Protein AF-0000000065947330 (afdb_homodimer)

Nearest PDB structures (foldseek):
  5ji3-assembly1_B  TM=9.836E-01  e=2.329E-28  Escherichia coli
  1ofi-assembly2_N  TM=9.814E-01  e=2.258E-27  Haemophilus influenzae Rd KW20
  1m4y-assembly1_A  TM=9.743E-01  e=2.189E-26  Thermotoga maritima
  6kr1-assembly2_G  TM=9.499E-01  e=8.886E-23  Staphylococcus aureus subsp. aureus Mu50
  4hnz-assembly1_B  TM=9.639E-01  e=1.233E-21  Trypanosoma brucei brucei TREU927

InterPro domains:
  IPR001353 Proteasome, subunit alpha/beta [PF00227] (2-168)
  IPR022281 ATP-dependent protease subunit HslV [MF_00248] (1-173)
  IPR022281 ATP-dependent protease subunit HslV [PIRSF039093] (1-174)
  IPR022281 ATP-dependent protease subunit HslV [TIGR03692] (2-173)
  IPR022281 ATP-dependent protease subunit HslV [cd01913] (2-173)
  IPR023333 Proteasome B-type subunit [PS51476] (1-173)
  IPR023333 Proteasome B-type subunit [PTHR32194] (2-172)
  IPR029055 Nucleophile aminohydrolases, N-terminal [G3DSA:3.60.20.10] (1-174)
  IPR029055 Nucleophile aminohydrolases, N-terminal [SSF56235] (1-173)

Structure (mmCIF, N/CA/C/O backbone):
data_AF-0000000065947330-model_v1
#
loop_
_entity.id
_entity.type
_entity.pdbx_description
1 polymer 'ATP-dependent protease subunit HslV'
#
loop_
_atom_site.group_PDB
_atom_site.id
_atom_site.type_symbol
_atom_site.label_atom_id
_atom_site.label_alt_id
_atom_site.label_comp_id
_atom_site.label_asym_id
_atom_site.label_entity_id
_atom_site.label_seq_id
_atom_site.pdbx_PDB_ins_code
_atom_site.Cartn_x
_atom_site.Cartn_y
_atom_site.Cartn_z
_atom_site.occupancy
_atom_site.B_iso_or_equiv
_atom_site.auth_seq_id
_atom_site.auth_comp_id
_atom_site.auth_asym_id
_atom_site.auth_atom_id
_atom_site.pdbx_PDB_model_num
ATOM 1 N N . MET A 1 1 ? -12.531 -8.891 -5.594 1 68.25 1 MET A N 1
ATOM 2 C CA . MET A 1 1 ? -11.289 -8.148 -5.434 1 68.25 1 MET A CA 1
ATOM 3 C C . MET A 1 1 ? -10.367 -8.828 -4.43 1 68.25 1 MET A C 1
ATOM 5 O O . MET A 1 1 ? -10.828 -9.352 -3.414 1 68.25 1 MET A O 1
ATOM 9 N N . THR A 1 2 ? -9.148 -9.234 -4.734 1 84.62 2 THR A N 1
ATOM 10 C CA . THR A 1 2 ? -8.203 -10.18 -4.145 1 84.62 2 THR A CA 1
ATOM 11 C C . THR A 1 2 ? -6.867 -9.5 -3.863 1 84.62 2 THR A C 1
ATOM 13 O O . THR A 1 2 ? -6.57 -8.445 -4.434 1 84.62 2 THR A O 1
ATOM 16 N N . THR A 1 3 ? -6.23 -10.094 -2.764 1 95.56 3 THR A N 1
ATOM 17 C CA . THR A 1 3 ? -4.828 -9.75 -2.551 1 95.56 3 THR A CA 1
ATOM 18 C C . THR A 1 3 ? -3.959 -11.008 -2.557 1 95.56 3 THR A C 1
ATOM 20 O O . THR A 1 3 ? -4.191 -11.93 -1.775 1 95.56 3 THR A O 1
ATOM 23 N N . ILE A 1 4 ? -2.984 -11.086 -3.461 1 98.31 4 ILE A N 1
ATOM 24 C CA . ILE A 1 4 ? -2.006 -12.164 -3.533 1 98.31 4 ILE A CA 1
ATOM 25 C C . ILE A 1 4 ? -0.594 -11.586 -3.463 1 98.31 4 ILE A C 1
ATOM 27 O O . ILE A 1 4 ? -0.296 -10.578 -4.105 1 98.31 4 ILE A O 1
ATOM 31 N N . VAL A 1 5 ? 0.281 -12.211 -2.693 1 98.75 5 VAL A N 1
ATOM 32 C CA . VAL A 1 5 ? 1.68 -11.805 -2.629 1 98.75 5 VAL A CA 1
ATOM 33 C C . VAL A 1 5 ? 2.58 -13.031 -2.617 1 98.75 5 VAL A C 1
ATOM 35 O O . VAL A 1 5 ? 2.236 -14.055 -2.02 1 98.75 5 VAL A O 1
ATOM 38 N N . SER A 1 6 ? 3.658 -12.945 -3.373 1 98.88 6 SER A N 1
ATOM 39 C CA . SER A 1 6 ? 4.688 -13.977 -3.439 1 98.88 6 SER A CA 1
ATOM 40 C C . SER A 1 6 ? 6.051 -13.43 -3.035 1 98.88 6 SER A C 1
ATOM 42 O O . SER A 1 6 ? 6.461 -12.367 -3.51 1 98.88 6 SER A O 1
ATOM 44 N N . VAL A 1 7 ? 6.746 -14.148 -2.139 1 98.75 7 VAL A N 1
ATOM 45 C CA . VAL A 1 7 ? 8.078 -13.75 -1.687 1 98.75 7 VAL A CA 1
ATOM 46 C C . VAL A 1 7 ? 9.039 -14.93 -1.808 1 98.75 7 VAL A C 1
ATOM 48 O O . VAL A 1 7 ? 8.727 -16.047 -1.379 1 98.75 7 VAL A O 1
ATOM 51 N N . ARG A 1 8 ? 10.109 -14.664 -2.469 1 97.81 8 ARG A N 1
ATOM 52 C CA . ARG A 1 8 ? 11.203 -15.625 -2.502 1 97.81 8 ARG A CA 1
ATOM 53 C C . ARG A 1 8 ? 12.391 -15.133 -1.68 1 97.81 8 ARG A C 1
ATOM 55 O O . ARG A 1 8 ? 12.852 -14.008 -1.861 1 97.81 8 ARG A O 1
ATOM 62 N N . ARG A 1 9 ? 12.844 -15.961 -0.764 1 96.5 9 ARG A N 1
ATOM 63 C CA . ARG A 1 9 ? 13.969 -15.617 0.098 1 96.5 9 ARG A CA 1
ATOM 64 C C . ARG A 1 9 ? 14.672 -16.875 0.612 1 96.5 9 ARG A C 1
ATOM 66 O O . ARG A 1 9 ? 14.023 -17.797 1.113 1 96.5 9 ARG A O 1
ATOM 73 N N . LYS A 1 10 ? 16.047 -16.844 0.479 1 94.88 10 LYS A N 1
ATOM 74 C CA . LYS A 1 10 ? 16.891 -17.891 1.049 1 94.88 10 LYS A CA 1
ATOM 75 C C . LYS A 1 10 ? 16.422 -19.281 0.615 1 94.88 10 LYS A C 1
ATOM 77 O O . LYS A 1 10 ? 16.234 -20.156 1.45 1 94.88 10 LYS A O 1
ATOM 82 N N . GLY A 1 11 ? 16.109 -19.422 -0.63 1 94.44 11 GLY A N 1
ATOM 83 C CA . GLY A 1 11 ? 15.797 -20.719 -1.225 1 94.44 11 GLY A CA 1
ATOM 84 C C . GLY A 1 11 ? 14.367 -21.156 -0.99 1 94.44 11 GLY A C 1
ATOM 85 O O . GLY A 1 11 ? 14.008 -22.312 -1.264 1 94.44 11 GLY A O 1
ATOM 86 N N . GLN A 1 12 ? 13.617 -20.219 -0.41 1 97.19 12 GLN A N 1
ATOM 87 C CA . GLN A 1 12 ? 12.203 -20.5 -0.184 1 97.19 12 GLN A CA 1
ATOM 88 C C . GLN A 1 12 ? 11.312 -19.578 -1.011 1 97.19 12 GLN A C 1
ATOM 90 O O . GLN A 1 12 ? 11.625 -18.406 -1.191 1 97.19 12 GLN A O 1
ATOM 95 N N . VAL A 1 13 ? 10.258 -20.156 -1.512 1 98.44 13 VAL A N 1
ATOM 96 C CA . VAL A 1 13 ? 9.234 -19.328 -2.15 1 98.44 13 VAL A CA 1
ATOM 97 C C . VAL A 1 13 ? 7.883 -19.578 -1.485 1 98.44 13 VAL A C 1
ATOM 99 O O . VAL A 1 13 ? 7.527 -20.719 -1.186 1 98.44 13 VAL A O 1
ATOM 102 N N . VAL A 1 14 ? 7.23 -18.453 -1.21 1 98.81 14 VAL A N 1
ATOM 103 C CA . VAL A 1 14 ? 5.941 -18.484 -0.532 1 98.81 14 VAL A CA 1
ATOM 104 C C . VAL A 1 14 ? 4.926 -17.641 -1.312 1 98.81 14 VAL A C 1
ATOM 106 O O . VAL A 1 14 ? 5.246 -16.547 -1.778 1 98.81 14 VAL A O 1
ATOM 109 N N . VAL A 1 15 ? 3.734 -18.203 -1.503 1 98.75 15 VAL A N 1
ATOM 110 C CA . VAL A 1 15 ? 2.607 -17.469 -2.078 1 98.75 15 VAL A CA 1
ATOM 111 C C . VAL A 1 15 ? 1.437 -17.484 -1.098 1 98.75 15 VAL A C 1
ATOM 113 O O . VAL A 1 15 ? 1.052 -18.531 -0.583 1 98.75 15 VAL A O 1
ATOM 116 N N . GLY A 1 16 ? 0.934 -16.297 -0.844 1 98.62 16 GLY A N 1
ATOM 117 C CA . GLY A 1 16 ? -0.221 -16.172 0.031 1 98.62 16 GLY A CA 1
ATOM 118 C C . GLY A 1 16 ? -1.301 -15.266 -0.535 1 98.62 16 GLY A C 1
ATOM 119 O O . GLY A 1 16 ? -1.021 -14.398 -1.368 1 98.62 16 GLY A O 1
ATOM 120 N N . GLY A 1 17 ? -2.512 -15.57 -0.067 1 97.69 17 GLY A N 1
ATOM 121 C CA . GLY A 1 17 ? -3.65 -14.766 -0.488 1 97.69 17 GLY A CA 1
ATOM 122 C C . GLY A 1 17 ? -4.73 -14.656 0.573 1 97.69 17 GLY A C 1
ATOM 123 O O . GLY A 1 17 ? -4.773 -15.461 1.506 1 97.69 17 GLY A O 1
ATOM 124 N N . ASP A 1 18 ? -5.504 -13.602 0.384 1 95.44 18 ASP A N 1
ATOM 125 C CA . ASP A 1 18 ? -6.66 -13.461 1.263 1 95.44 18 ASP A CA 1
ATOM 126 C C . ASP A 1 18 ? -7.809 -14.359 0.806 1 95.44 18 ASP A C 1
ATOM 128 O O . ASP A 1 18 ? -7.672 -15.102 -0.163 1 95.44 18 ASP A O 1
ATOM 132 N N . GLY A 1 19 ? -8.969 -14.281 1.573 1 92.19 19 GLY A N 1
ATOM 133 C CA . GLY A 1 19 ? -10.047 -15.203 1.252 1 92.19 19 GLY A CA 1
ATOM 134 C C . GLY A 1 19 ? -11.336 -14.508 0.864 1 92.19 19 GLY A C 1
ATOM 135 O O . GLY A 1 19 ? -12.383 -15.148 0.744 1 92.19 19 GLY A O 1
ATOM 136 N N . GLN A 1 20 ? -11.281 -13.242 0.644 1 89 20 GLN A N 1
ATOM 137 C CA . GLN A 1 20 ? -12.523 -12.5 0.453 1 89 20 GLN A CA 1
ATOM 138 C C . GLN A 1 20 ? -12.984 -12.562 -1.002 1 89 20 GLN A C 1
ATOM 140 O O . GLN A 1 20 ? -12.172 -12.43 -1.919 1 89 20 GLN A O 1
ATOM 145 N N . VAL A 1 21 ? -14.18 -12.82 -1.192 1 84.81 21 VAL A N 1
ATOM 146 C CA . VAL A 1 21 ? -14.883 -12.656 -2.459 1 84.81 21 VAL A CA 1
ATOM 147 C C . VAL A 1 21 ? -16 -11.625 -2.299 1 84.81 21 VAL A C 1
ATOM 149 O O . VAL A 1 21 ? -16.812 -11.711 -1.368 1 84.81 21 VAL A O 1
ATOM 152 N N . SER A 1 22 ? -15.961 -10.648 -3.16 1 79.94 22 SER A N 1
ATOM 153 C CA . SER A 1 22 ? -16.969 -9.602 -3.023 1 79.94 22 SER A CA 1
ATOM 154 C C . SER A 1 22 ? -17.781 -9.453 -4.301 1 79.94 22 SER A C 1
ATOM 156 O O . SER A 1 22 ? -17.312 -9.789 -5.391 1 79.94 22 SER A O 1
ATOM 158 N N . LEU A 1 23 ? -18.969 -9.234 -4.172 1 76.56 23 LEU A N 1
ATOM 159 C CA . LEU A 1 23 ? -19.875 -8.781 -5.234 1 76.56 23 LEU A CA 1
ATOM 160 C C . LEU A 1 23 ? -20.266 -7.32 -5.023 1 76.56 23 LEU A C 1
ATOM 162 O O . LEU A 1 23 ? -21.094 -7.012 -4.172 1 76.56 23 LEU A O 1
ATOM 166 N N . GLY A 1 24 ? -19.672 -6.531 -5.77 1 75.19 24 GLY A N 1
ATOM 167 C CA . GLY A 1 24 ? -19.828 -5.121 -5.465 1 75.19 24 GLY A CA 1
ATOM 168 C C . GLY A 1 24 ? -19.281 -4.734 -4.109 1 75.19 24 GLY A C 1
ATOM 169 O O . GLY A 1 24 ? -18.109 -4.996 -3.814 1 75.19 24 GLY A O 1
ATOM 170 N N . ASN A 1 25 ? -20.094 -4.141 -3.316 1 81.5 25 ASN A N 1
ATOM 171 C CA . ASN A 1 25 ? -19.672 -3.703 -1.991 1 81.5 25 ASN A CA 1
ATOM 172 C C . ASN A 1 25 ? -20.094 -4.691 -0.909 1 81.5 25 ASN A C 1
ATOM 174 O O . ASN A 1 25 ? -20.141 -4.34 0.272 1 81.5 25 ASN A O 1
ATOM 178 N N . THR A 1 26 ? -20.453 -5.914 -1.423 1 83 26 THR A N 1
ATOM 179 C CA . THR A 1 26 ? -20.891 -6.93 -0.478 1 83 26 THR A CA 1
ATOM 180 C C . THR A 1 26 ? -19.938 -8.117 -0.466 1 83 26 THR A C 1
ATOM 182 O O . THR A 1 26 ? -19.562 -8.641 -1.522 1 83 26 THR A O 1
ATOM 185 N N . VAL A 1 27 ? -19.594 -8.453 0.739 1 82.19 27 VAL A N 1
ATOM 186 C CA . VAL A 1 27 ? -18.766 -9.648 0.884 1 82.19 27 VAL A CA 1
ATOM 187 C C . VAL A 1 27 ? -19.625 -10.898 0.724 1 82.19 27 VAL A C 1
ATOM 189 O O . VAL A 1 27 ? -20.562 -11.117 1.493 1 82.19 27 VAL A O 1
ATOM 192 N N . MET A 1 28 ? -19.281 -11.734 -0.248 1 81.31 28 MET A N 1
ATOM 193 C CA . MET A 1 28 ? -20.031 -12.961 -0.514 1 81.31 28 MET A CA 1
ATOM 194 C C . MET A 1 28 ? -19.438 -14.141 0.238 1 81.31 28 MET A C 1
ATOM 196 O O . MET A 1 28 ? -20.156 -15.016 0.722 1 81.31 28 MET A O 1
ATOM 200 N N . LYS A 1 29 ? -18.125 -14.156 0.251 1 84.06 29 LYS A N 1
ATOM 201 C CA . LYS A 1 29 ? -17.406 -15.234 0.924 1 84.06 29 LYS A CA 1
ATOM 202 C C . LYS A 1 29 ? -16.141 -14.711 1.594 1 84.06 29 LYS A C 1
ATOM 204 O O . LYS A 1 29 ? -15.461 -13.828 1.058 1 84.06 29 LYS A O 1
ATOM 209 N N . GLY A 1 30 ? -15.789 -15.336 2.76 1 86.19 30 GLY A N 1
ATOM 210 C CA . GLY A 1 30 ? -14.641 -14.836 3.504 1 86.19 30 GLY A CA 1
ATOM 211 C C . GLY A 1 30 ? -13.508 -15.828 3.598 1 86.19 30 GLY A C 1
ATOM 212 O O . GLY A 1 30 ? -12.453 -15.531 4.164 1 86.19 30 GLY A O 1
ATOM 213 N N . ASN A 1 31 ? -13.703 -17.016 2.959 1 88.62 31 ASN A N 1
ATOM 214 C CA . ASN A 1 31 ? -12.688 -18.047 3.123 1 88.62 31 ASN A CA 1
ATOM 215 C C . ASN A 1 31 ? -12.352 -18.719 1.796 1 88.62 31 ASN A C 1
ATOM 217 O O . ASN A 1 31 ? -12.07 -19.922 1.758 1 88.62 31 ASN A O 1
ATOM 221 N N . ALA A 1 32 ? -12.453 -17.984 0.762 1 88.25 32 ALA A N 1
ATOM 222 C CA . ALA A 1 32 ? -12.102 -18.531 -0.545 1 88.25 32 ALA A CA 1
ATOM 223 C C . ALA A 1 32 ? -10.609 -18.844 -0.622 1 88.25 32 ALA A C 1
ATOM 225 O O . ALA A 1 32 ? -9.781 -18.109 -0.086 1 88.25 32 ALA A O 1
ATOM 226 N N . ARG A 1 33 ? -10.375 -19.938 -1.247 1 92.31 33 ARG A N 1
ATOM 227 C CA . ARG A 1 33 ? -8.977 -20.297 -1.481 1 92.31 33 ARG A CA 1
ATOM 228 C C . ARG A 1 33 ? -8.5 -19.797 -2.838 1 92.31 33 ARG A C 1
ATOM 230 O O . ARG A 1 33 ? -8.898 -20.312 -3.879 1 92.31 33 ARG A O 1
ATOM 237 N N . LYS A 1 34 ? -7.641 -18.859 -2.736 1 93.62 34 LYS A N 1
ATOM 238 C CA . LYS A 1 34 ? -7.191 -18.203 -3.959 1 93.62 34 LYS A CA 1
ATOM 239 C C . LYS A 1 34 ? -5.766 -18.609 -4.312 1 93.62 34 LYS A C 1
ATOM 241 O O . LYS A 1 34 ? -5.168 -18.047 -5.238 1 93.62 34 LYS A O 1
ATOM 246 N N . VAL A 1 35 ? -5.242 -19.438 -3.537 1 97.44 35 VAL A N 1
ATOM 247 C CA . VAL A 1 35 ? -3.906 -20 -3.725 1 97.44 35 VAL A CA 1
ATOM 248 C C . VAL A 1 35 ? -3.986 -21.516 -3.799 1 97.44 35 VAL A C 1
ATOM 250 O O . VAL A 1 35 ? -4.719 -22.141 -3.029 1 97.44 35 VAL A O 1
ATOM 253 N N . ARG A 1 36 ? -3.26 -22.078 -4.742 1 96.44 36 ARG A N 1
ATOM 254 C CA . ARG A 1 36 ? -3.252 -23.531 -4.828 1 96.44 36 ARG A CA 1
ATOM 255 C C . ARG A 1 36 ? -1.961 -24.047 -5.461 1 96.44 36 ARG A C 1
ATOM 257 O O . ARG A 1 36 ? -1.164 -23.25 -5.977 1 96.44 36 ARG A O 1
ATOM 264 N N . ARG A 1 37 ? -1.856 -25.344 -5.426 1 97.81 37 ARG A N 1
ATOM 265 C CA . ARG A 1 37 ? -0.72 -26.016 -6.051 1 97.81 37 ARG A CA 1
ATOM 266 C C . ARG A 1 37 ? -1.126 -26.672 -7.363 1 97.81 37 ARG A C 1
ATOM 268 O O . ARG A 1 37 ? -2.244 -27.188 -7.492 1 97.81 37 ARG A O 1
ATOM 275 N N . LEU A 1 38 ? -0.209 -26.641 -8.266 1 98 38 LEU A N 1
ATOM 276 C CA . LEU A 1 38 ? -0.377 -27.312 -9.547 1 98 38 LEU A CA 1
ATOM 277 C C . LEU A 1 38 ? 0.802 -28.234 -9.836 1 98 38 LEU A C 1
ATOM 279 O O . LEU A 1 38 ? 1.812 -28.203 -9.125 1 98 38 LEU A O 1
ATOM 283 N N . TYR A 1 39 ? 0.651 -29.031 -10.867 1 97.94 39 TYR A N 1
ATOM 284 C CA . TYR A 1 39 ? 1.707 -29.891 -11.406 1 97.94 39 TYR A CA 1
ATOM 285 C C . TYR A 1 39 ? 2.328 -30.734 -10.305 1 97.94 39 TYR A C 1
ATOM 287 O O . TYR A 1 39 ? 3.541 -30.688 -10.086 1 97.94 39 TYR A O 1
ATOM 295 N N . ASN A 1 40 ? 1.528 -31.5 -9.648 1 97 40 ASN A N 1
ATOM 296 C CA . ASN A 1 40 ? 1.925 -32.438 -8.602 1 97 40 ASN A CA 1
ATOM 297 C C . ASN A 1 40 ? 2.568 -31.719 -7.418 1 97 40 ASN A C 1
ATOM 299 O O . ASN A 1 40 ? 3.539 -32.219 -6.844 1 97 40 ASN A O 1
ATOM 303 N N . GLY A 1 41 ? 2.146 -30.484 -7.207 1 97.25 41 GLY A N 1
ATOM 304 C CA . GLY A 1 41 ? 2.545 -29.75 -6.023 1 97.25 41 GLY A CA 1
ATOM 305 C C . GLY A 1 41 ? 3.834 -28.969 -6.215 1 97.25 41 GLY A C 1
ATOM 306 O O . GLY A 1 41 ? 4.344 -28.359 -5.27 1 97.25 41 GLY A O 1
ATOM 307 N N . LYS A 1 42 ? 4.289 -28.891 -7.406 1 97.88 42 LYS A N 1
ATOM 308 C CA . LYS A 1 42 ? 5.605 -28.297 -7.629 1 97.88 42 LYS A CA 1
ATOM 309 C C . LYS A 1 42 ? 5.492 -26.844 -8.047 1 97.88 42 LYS A C 1
ATOM 311 O O . LYS A 1 42 ? 6.492 -26.125 -8.102 1 97.88 42 LYS A O 1
ATOM 316 N N . VAL A 1 43 ? 4.293 -26.406 -8.32 1 98.56 43 VAL A N 1
ATOM 317 C CA . VAL A 1 43 ? 4.062 -25.031 -8.742 1 98.56 43 VAL A CA 1
ATOM 318 C C . VAL A 1 43 ? 3 -24.391 -7.852 1 98.56 43 VAL A C 1
ATOM 320 O O . VAL A 1 43 ? 1.91 -24.938 -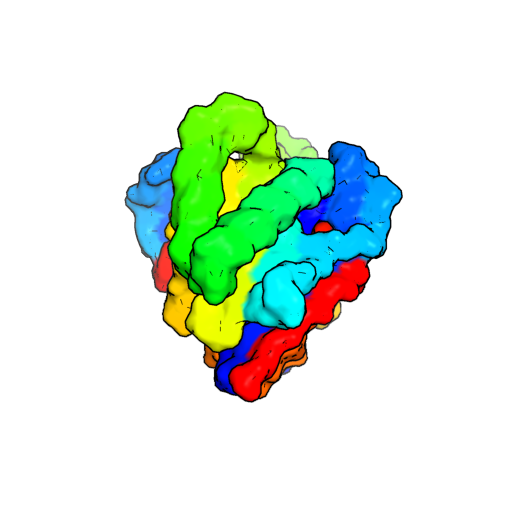7.68 1 98.56 43 VAL A O 1
ATOM 323 N N . LEU A 1 44 ? 3.4 -23.25 -7.227 1 98.75 44 LEU A N 1
ATOM 324 C CA . LEU A 1 44 ? 2.441 -22.453 -6.473 1 98.75 44 LEU A CA 1
ATOM 325 C C . LEU A 1 44 ? 1.75 -21.438 -7.375 1 98.75 44 LEU A C 1
ATOM 327 O O . LEU A 1 44 ? 2.395 -20.812 -8.227 1 98.75 44 LEU A O 1
ATOM 331 N N . THR A 1 45 ? 0.438 -21.281 -7.125 1 98.5 45 THR A N 1
ATOM 332 C CA . THR A 1 45 ? -0.295 -20.297 -7.93 1 98.5 45 THR A CA 1
ATOM 333 C C . THR A 1 45 ? -1.28 -19.516 -7.066 1 98.5 45 THR A C 1
ATOM 335 O O . THR A 1 45 ? -1.819 -20.047 -6.094 1 98.5 45 THR A O 1
ATOM 338 N N . GLY A 1 46 ? -1.435 -18.25 -7.414 1 97.75 46 GLY A N 1
ATOM 339 C CA . GLY A 1 46 ? -2.484 -17.391 -6.902 1 97.75 46 GLY A CA 1
ATOM 340 C C . GLY A 1 46 ? -3.125 -16.531 -7.98 1 97.75 46 GLY A C 1
ATOM 341 O O . GLY A 1 46 ? -2.5 -16.234 -9 1 97.75 46 GLY A O 1
ATOM 342 N N . PHE A 1 47 ? -4.414 -16.219 -7.723 1 96.19 47 PHE A N 1
ATOM 343 C CA . PHE A 1 47 ? -5.078 -15.438 -8.758 1 96.19 47 PHE A CA 1
ATOM 344 C C . PHE A 1 47 ? -5.727 -14.195 -8.164 1 96.19 47 PHE A C 1
ATOM 346 O O . PHE A 1 47 ? -5.992 -14.141 -6.965 1 96.19 47 PHE A O 1
ATOM 353 N N . ALA A 1 48 ? -5.879 -13.195 -8.938 1 94.12 48 ALA A N 1
ATOM 354 C CA . ALA A 1 48 ? -6.703 -12.016 -8.688 1 94.12 48 ALA A CA 1
ATOM 355 C C . ALA A 1 48 ? -7.688 -11.781 -9.828 1 94.12 48 ALA A C 1
ATOM 357 O O . ALA A 1 48 ? -7.305 -11.789 -11 1 94.12 48 ALA A O 1
ATOM 358 N N . GLY A 1 49 ? -8.961 -11.555 -9.469 1 90.69 49 GLY A N 1
ATOM 359 C CA . GLY A 1 49 ? -10.016 -11.406 -10.461 1 90.69 49 GLY A CA 1
ATOM 360 C C . GLY A 1 49 ? -11.172 -12.367 -10.25 1 90.69 49 GLY A C 1
ATOM 361 O O . GLY A 1 49 ? -11.469 -12.75 -9.109 1 90.69 49 GLY A O 1
ATOM 362 N N . GLY A 1 50 ? -11.93 -12.633 -11.312 1 88.12 50 GLY A N 1
ATOM 363 C CA . GLY A 1 50 ? -13.078 -13.516 -11.219 1 88.12 50 GLY A CA 1
ATOM 364 C C . GLY A 1 50 ? -12.711 -14.945 -10.883 1 88.12 50 GLY A C 1
ATOM 365 O O . GLY A 1 50 ? -11.828 -15.531 -11.516 1 88.12 50 GLY A O 1
ATOM 366 N N . THR A 1 51 ? -13.438 -15.516 -9.953 1 88.12 51 THR A N 1
ATOM 367 C CA . THR A 1 51 ? -13.133 -16.859 -9.484 1 88.12 51 THR A CA 1
ATOM 368 C C . THR A 1 51 ? -13.312 -17.891 -10.609 1 88.12 51 THR A C 1
ATOM 370 O O . THR A 1 51 ? -12.445 -18.734 -10.828 1 88.12 51 THR A O 1
ATOM 373 N N . ALA A 1 52 ? -14.422 -17.734 -11.266 1 88.06 52 ALA A N 1
ATOM 374 C CA . ALA A 1 52 ? -14.695 -18.672 -12.344 1 88.06 52 ALA A CA 1
ATOM 375 C C . ALA A 1 52 ? -13.641 -18.562 -13.438 1 88.06 52 ALA A C 1
ATOM 377 O O . ALA A 1 52 ? -13.188 -19.578 -13.977 1 88.06 52 ALA A O 1
ATOM 378 N N . ASP A 1 53 ? -13.305 -17.406 -13.742 1 92.62 53 ASP A N 1
ATOM 379 C CA . ASP A 1 53 ? -12.266 -17.172 -14.742 1 92.62 53 ASP A CA 1
ATOM 380 C C . ASP A 1 53 ? -10.93 -17.75 -14.289 1 92.62 53 ASP A C 1
ATOM 382 O O . ASP A 1 53 ? -10.188 -18.312 -15.094 1 92.62 53 ASP A O 1
ATOM 386 N N . ALA A 1 54 ? -10.648 -17.578 -13.055 1 92.88 54 ALA A N 1
ATOM 387 C CA . ALA A 1 54 ? -9.398 -18.078 -12.484 1 92.88 54 ALA A CA 1
ATOM 388 C C . ALA A 1 54 ? -9.297 -19.594 -12.609 1 92.88 54 ALA A C 1
ATOM 390 O O . ALA A 1 54 ? -8.242 -20.125 -12.945 1 92.88 54 ALA A O 1
ATOM 391 N N . PHE A 1 55 ? -10.391 -20.312 -12.398 1 93.25 55 PHE A N 1
ATOM 392 C CA . PHE A 1 55 ? -10.359 -21.766 -12.469 1 93.25 55 PHE A CA 1
ATOM 393 C C . PHE A 1 55 ? -10.102 -22.25 -13.891 1 93.25 55 PHE A C 1
ATOM 395 O O . PHE A 1 55 ? -9.406 -23.234 -14.109 1 93.25 55 PHE A O 1
ATOM 402 N N . THR A 1 56 ? -10.68 -21.484 -14.766 1 95 56 THR A N 1
ATOM 403 C CA . THR A 1 56 ? -10.406 -21.797 -16.172 1 95 56 THR A CA 1
ATOM 404 C C . THR A 1 56 ? -8.93 -21.609 -16.484 1 95 56 THR A C 1
ATOM 406 O O . THR A 1 56 ? -8.32 -22.469 -17.141 1 95 56 THR A O 1
ATOM 409 N N . LEU A 1 57 ? -8.391 -20.562 -16.016 1 95.69 57 LEU A N 1
ATOM 410 C CA . LEU A 1 57 ? -6.988 -20.266 -16.281 1 95.69 57 LEU A CA 1
ATOM 411 C C . LEU A 1 57 ? -6.082 -21.281 -15.602 1 95.69 57 LEU A C 1
ATOM 413 O O . LEU A 1 57 ? -5.043 -21.656 -16.141 1 95.69 57 LEU A O 1
ATOM 417 N N . PHE A 1 58 ? -6.469 -21.703 -14.422 1 96.62 58 PHE A N 1
ATOM 418 C CA . PHE A 1 58 ? -5.703 -22.734 -13.734 1 96.62 58 PHE A CA 1
ATOM 419 C C . PHE A 1 58 ? -5.652 -24.016 -14.562 1 96.62 58 PHE A C 1
ATOM 421 O O . PHE A 1 58 ? -4.598 -24.656 -14.68 1 96.62 58 PHE A O 1
ATOM 428 N N . GLU A 1 59 ? -6.75 -24.328 -15.086 1 97.12 59 GLU A N 1
ATOM 429 C CA . GLU A 1 59 ? -6.824 -25.547 -15.883 1 97.12 59 GLU A CA 1
ATOM 430 C C . GLU A 1 59 ? -5.965 -25.438 -17.141 1 97.12 59 GLU A C 1
ATOM 432 O O . GLU A 1 59 ? -5.238 -26.375 -17.484 1 97.12 59 GLU A O 1
ATOM 437 N N . LEU A 1 60 ? -6.102 -24.344 -17.766 1 96.88 60 LEU A N 1
ATOM 438 C CA . LEU A 1 60 ? -5.312 -24.125 -18.984 1 96.88 60 LEU A CA 1
ATOM 439 C C . LEU A 1 60 ? -3.822 -24.141 -18.672 1 96.88 60 LEU A C 1
ATOM 441 O O . LEU A 1 60 ? -3.029 -24.719 -19.406 1 96.88 60 LEU A O 1
ATOM 445 N N . PHE A 1 61 ? -3.457 -23.531 -17.578 1 98.25 61 PHE A N 1
ATOM 446 C CA . PHE A 1 61 ? -2.047 -23.469 -17.219 1 98.25 61 PHE A CA 1
ATOM 447 C C . PHE A 1 61 ? -1.51 -24.844 -16.859 1 98.25 61 PHE A C 1
ATOM 449 O O . PHE A 1 61 ? -0.372 -25.188 -17.188 1 98.25 61 PHE A O 1
ATOM 456 N N . GLU A 1 62 ? -2.273 -25.547 -16.156 1 98.12 62 GLU A N 1
ATOM 457 C CA . GLU A 1 62 ? -1.877 -26.906 -15.82 1 98.12 62 GLU A CA 1
ATOM 458 C C . GLU A 1 62 ? -1.584 -27.719 -17.078 1 98.12 62 GLU A C 1
ATOM 460 O O . GLU A 1 62 ? -0.608 -28.484 -17.125 1 98.12 62 GLU A O 1
ATOM 465 N N . ARG A 1 63 ? -2.408 -27.562 -18.062 1 98.19 63 ARG A N 1
ATOM 466 C CA . ARG A 1 63 ? -2.189 -28.25 -19.328 1 98.19 63 ARG A CA 1
ATOM 467 C C . ARG A 1 63 ? -0.874 -27.812 -19.969 1 98.19 63 ARG A C 1
ATOM 469 O O . ARG A 1 63 ? -0.131 -28.641 -20.484 1 98.19 63 ARG A O 1
ATOM 476 N N . LYS A 1 64 ? -0.645 -26.516 -19.906 1 98.31 64 LYS A N 1
ATOM 477 C CA . LYS A 1 64 ? 0.619 -26.016 -20.453 1 98.31 64 LYS A CA 1
ATOM 478 C C . LYS A 1 64 ? 1.808 -26.609 -19.703 1 98.31 64 LYS A C 1
ATOM 480 O O . LYS A 1 64 ? 2.816 -26.969 -20.297 1 98.31 64 LYS A O 1
ATOM 485 N N . LEU A 1 65 ? 1.706 -26.688 -18.422 1 98.56 65 LEU A N 1
ATOM 486 C CA . LEU A 1 65 ? 2.766 -27.266 -17.609 1 98.56 65 LEU A CA 1
ATOM 487 C C . LEU A 1 65 ? 3.018 -28.719 -18 1 98.56 65 LEU A C 1
ATOM 489 O O . LEU A 1 65 ? 4.172 -29.141 -18.125 1 98.56 65 LEU A O 1
ATOM 493 N N . GLU A 1 66 ? 1.959 -29.453 -18.203 1 98.31 66 GLU A N 1
ATOM 494 C CA . GLU A 1 66 ? 2.09 -30.859 -18.594 1 98.31 66 GLU A CA 1
ATOM 495 C C . GLU A 1 66 ? 2.742 -30.984 -19.953 1 98.31 66 GLU A C 1
ATOM 497 O O . GLU A 1 66 ? 3.633 -31.828 -20.141 1 98.31 66 GLU A O 1
ATOM 502 N N . MET A 1 67 ? 2.359 -30.25 -20.844 1 97.94 67 MET A N 1
ATOM 503 C CA . MET A 1 67 ? 2.875 -30.281 -22.203 1 97.94 67 MET A CA 1
ATOM 504 C C . MET A 1 67 ? 4.363 -29.953 -22.234 1 97.94 67 MET A C 1
ATOM 506 O O . MET A 1 67 ? 5.102 -30.484 -23.078 1 97.94 67 MET A O 1
ATOM 510 N N . HIS A 1 68 ? 4.734 -29.109 -21.312 1 98.12 68 HIS A N 1
ATOM 511 C CA . HIS A 1 68 ? 6.117 -28.641 -21.328 1 98.12 68 HIS A CA 1
ATOM 512 C C . HIS A 1 68 ? 6.898 -29.188 -20.141 1 98.12 68 HIS A C 1
ATOM 514 O O . HIS A 1 68 ? 7.836 -28.547 -19.656 1 98.12 68 HIS A O 1
ATOM 520 N N . GLN A 1 69 ? 6.484 -30.297 -19.625 1 97.38 69 GLN A N 1
ATOM 521 C CA . GLN A 1 69 ? 7.156 -31.062 -18.594 1 97.38 69 GLN A CA 1
ATOM 522 C C . GLN A 1 69 ? 7.496 -30.203 -17.375 1 97.38 69 GLN A C 1
ATOM 524 O O . GLN A 1 69 ? 8.617 -30.25 -16.875 1 97.38 69 GLN A O 1
ATOM 529 N N . GLY A 1 70 ? 6.707 -29.234 -17.078 1 97.38 70 GLY A N 1
ATOM 530 C CA . GLY A 1 70 ? 6.82 -28.469 -15.852 1 97.38 70 GLY A CA 1
ATOM 531 C C . GLY A 1 70 ? 7.66 -27.219 -16 1 97.38 70 GLY A C 1
ATOM 532 O O . GLY A 1 70 ? 7.887 -26.5 -15.031 1 97.38 70 GLY A O 1
ATOM 533 N N . HIS A 1 71 ? 8.195 -26.969 -17.172 1 97.81 71 HIS A N 1
ATOM 534 C CA . HIS A 1 71 ? 8.961 -25.75 -17.391 1 97.81 71 HIS A CA 1
ATOM 535 C C . HIS A 1 71 ? 8.078 -24.516 -17.219 1 97.81 71 HIS A C 1
ATOM 537 O O . HIS A 1 71 ? 7.266 -24.203 -18.078 1 97.81 71 HIS A O 1
ATOM 543 N N . LEU A 1 72 ? 8.336 -23.781 -16.203 1 98.44 72 LEU A N 1
ATOM 544 C CA . LEU A 1 72 ? 7.414 -22.75 -15.766 1 98.44 72 LEU A CA 1
ATOM 545 C C . LEU A 1 72 ? 7.352 -21.609 -16.781 1 98.44 72 LEU A C 1
ATOM 547 O O . LEU A 1 72 ? 6.266 -21.234 -17.219 1 98.44 72 LEU A O 1
ATOM 551 N N . LEU A 1 73 ? 8.492 -21.047 -17.109 1 98.06 73 LEU A N 1
ATOM 552 C CA . LEU A 1 73 ? 8.539 -19.891 -18 1 98.06 73 LEU A CA 1
ATOM 553 C C . LEU A 1 73 ? 7.91 -20.219 -19.359 1 98.06 73 LEU A C 1
ATOM 555 O O . LEU A 1 73 ? 7.105 -19.438 -19.875 1 98.06 73 LEU A O 1
ATOM 559 N N . LYS A 1 74 ? 8.227 -21.297 -19.891 1 98 74 LYS A N 1
ATOM 560 C CA . LYS A 1 74 ? 7.676 -21.703 -21.188 1 98 74 LYS A CA 1
ATOM 561 C C . LYS A 1 74 ? 6.16 -21.859 -21.109 1 98 74 LYS A C 1
ATOM 563 O O . LYS A 1 74 ? 5.438 -21.422 -22 1 98 74 LYS A O 1
ATOM 568 N N . SER A 1 75 ? 5.746 -22.516 -20.078 1 98.38 75 SER A N 1
ATOM 569 C CA . SER A 1 75 ? 4.312 -22.734 -19.891 1 98.38 75 SER A CA 1
ATOM 570 C C . SER A 1 75 ? 3.578 -21.406 -19.75 1 98.38 75 SER A C 1
ATOM 572 O O . SER A 1 75 ? 2.5 -21.219 -20.312 1 98.38 75 SER A O 1
ATOM 574 N N . ALA A 1 76 ? 4.18 -20.484 -19.031 1 98.31 76 ALA A N 1
ATOM 575 C CA . ALA A 1 76 ? 3.578 -19.172 -18.828 1 98.31 76 ALA A CA 1
ATOM 576 C C . ALA A 1 76 ? 3.492 -18.391 -20.141 1 98.31 76 ALA A C 1
ATOM 578 O O . ALA A 1 76 ? 2.463 -17.781 -20.453 1 98.31 76 ALA A O 1
ATOM 579 N N . VAL A 1 77 ? 4.508 -18.438 -20.906 1 97.69 77 VAL A N 1
ATOM 580 C CA . VAL A 1 77 ? 4.566 -17.703 -22.172 1 97.69 77 VAL A CA 1
ATOM 581 C C . VAL A 1 77 ? 3.537 -18.281 -23.141 1 97.69 77 VAL A C 1
ATOM 583 O O . VAL A 1 77 ? 2.863 -17.531 -23.844 1 97.69 77 VAL A O 1
ATOM 586 N N . GLU A 1 78 ? 3.375 -19.547 -23.172 1 97.56 78 GLU A N 1
ATOM 587 C CA . GLU A 1 78 ? 2.42 -20.203 -24.062 1 97.56 78 GLU A CA 1
ATOM 588 C C . GLU A 1 78 ? 0.984 -19.859 -23.688 1 97.56 78 GLU A C 1
ATOM 590 O O . GLU A 1 78 ? 0.136 -19.641 -24.547 1 97.56 78 GLU A O 1
ATOM 595 N N . LEU A 1 79 ? 0.763 -19.922 -22.406 1 97.25 79 LEU A N 1
ATOM 596 C CA . LEU A 1 79 ? -0.569 -19.516 -21.969 1 97.25 79 LEU A CA 1
ATOM 597 C C . LEU A 1 79 ? -0.842 -18.062 -22.344 1 97.25 79 LEU A C 1
ATOM 599 O O . LEU A 1 79 ? -1.929 -17.734 -22.828 1 97.25 79 LEU A O 1
ATOM 603 N N . ALA A 1 80 ? 0.103 -17.234 -22.094 1 96.56 80 ALA A N 1
ATOM 604 C CA . ALA A 1 80 ? -0.049 -15.812 -22.406 1 96.56 80 ALA A CA 1
ATOM 605 C C . ALA A 1 80 ? -0.331 -15.617 -23.891 1 96.56 80 ALA A C 1
ATOM 607 O O . ALA A 1 80 ? -1.159 -14.781 -24.266 1 96.56 80 ALA A O 1
ATOM 608 N N . LYS A 1 81 ? 0.346 -16.281 -24.672 1 95.12 81 LYS A N 1
ATOM 609 C CA . LYS A 1 81 ? 0.137 -16.234 -26.109 1 95.12 81 LYS A CA 1
ATOM 610 C C . LYS A 1 81 ? -1.285 -16.656 -26.484 1 95.12 81 LYS A C 1
ATOM 612 O O . LYS A 1 81 ? -1.946 -15.984 -27.281 1 95.12 81 LYS A O 1
ATOM 617 N N . GLU A 1 82 ? -1.697 -17.703 -25.953 1 95.19 82 GLU A N 1
ATOM 618 C CA . GLU A 1 82 ? -3.055 -18.172 -26.203 1 95.19 82 GLU A CA 1
ATOM 619 C C . GLU A 1 82 ? -4.09 -17.172 -25.703 1 95.19 82 GLU A C 1
ATOM 621 O O . GLU A 1 82 ? -5.121 -16.953 -26.344 1 95.19 82 GLU A O 1
ATOM 626 N N . TRP A 1 83 ? -3.777 -16.562 -24.547 1 93.38 83 TRP A N 1
ATOM 627 C CA . TRP A 1 83 ? -4.656 -15.578 -23.938 1 93.38 83 TRP A CA 1
ATOM 628 C C . TRP A 1 83 ? -4.883 -14.398 -24.875 1 93.38 83 TRP A C 1
ATOM 630 O O . TRP A 1 83 ? -6.004 -13.891 -24.984 1 93.38 83 TRP A O 1
ATOM 640 N N . ARG A 1 84 ? -3.924 -14.078 -25.625 1 91.56 84 ARG A N 1
ATOM 641 C CA . ARG A 1 84 ? -3.963 -12.906 -26.484 1 91.56 84 ARG A CA 1
ATOM 642 C C . ARG A 1 84 ? -4.645 -13.227 -27.812 1 91.56 84 ARG A C 1
ATOM 644 O O . ARG A 1 84 ? -5.207 -12.344 -28.469 1 91.56 84 ARG A O 1
ATOM 651 N N . THR A 1 85 ? -4.621 -14.406 -28.188 1 91.62 85 THR A N 1
ATOM 652 C CA . THR A 1 85 ? -5.027 -14.742 -29.547 1 91.62 85 THR A CA 1
ATOM 653 C C . THR A 1 85 ? -6.426 -15.359 -29.547 1 91.62 85 THR A C 1
ATOM 655 O O . THR A 1 85 ? -7.125 -15.305 -30.562 1 91.62 85 THR A O 1
ATOM 658 N N . ASP A 1 86 ? -6.805 -15.914 -28.453 1 93.06 86 ASP A N 1
ATOM 659 C CA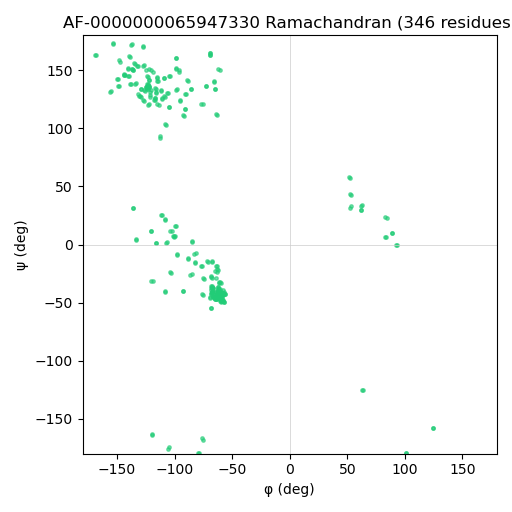 . ASP A 1 86 ? -8.102 -16.578 -28.375 1 93.06 86 ASP A CA 1
ATOM 660 C C . ASP A 1 86 ? -9.188 -15.617 -27.906 1 93.06 86 ASP A C 1
ATOM 662 O O . ASP A 1 86 ? -9.086 -15.023 -26.828 1 93.06 86 ASP A O 1
ATOM 666 N N . ARG A 1 87 ? -10.305 -15.547 -28.609 1 91.56 87 ARG A N 1
ATOM 667 C CA . ARG A 1 87 ? -11.367 -14.578 -28.375 1 91.56 87 ARG A CA 1
ATOM 668 C C . ARG A 1 87 ? -12.055 -14.836 -27.047 1 91.56 87 ARG A C 1
ATOM 670 O O . ARG A 1 87 ? -12.398 -13.891 -26.328 1 91.56 87 ARG A O 1
ATOM 677 N N . ALA A 1 88 ? -12.266 -16.062 -26.766 1 91.44 88 ALA A N 1
ATOM 678 C CA . ALA A 1 88 ? -12.953 -16.422 -25.531 1 91.44 88 ALA A CA 1
ATOM 679 C C . ALA A 1 88 ? -12.086 -16.109 -24.312 1 91.44 88 ALA A C 1
ATOM 681 O O . ALA A 1 88 ? -12.578 -15.617 -23.297 1 91.44 88 ALA A O 1
ATOM 682 N N . LEU A 1 89 ? -10.82 -16.328 -24.453 1 92.06 89 LEU A N 1
ATOM 683 C CA . LEU A 1 89 ? -9.914 -16.109 -23.344 1 92.06 89 LEU A CA 1
ATOM 684 C C . LEU A 1 89 ? -9.68 -14.625 -23.094 1 92.06 89 LEU A C 1
ATOM 686 O O . LEU A 1 89 ? -9.445 -14.203 -21.969 1 92.06 89 LEU A O 1
ATOM 690 N N . ARG A 1 90 ? -9.766 -13.828 -24.125 1 91.38 90 ARG A N 1
ATOM 691 C CA . ARG A 1 90 ? -9.555 -12.391 -24 1 91.38 90 ARG A CA 1
ATOM 692 C C . ARG A 1 90 ? -10.609 -11.758 -23.094 1 91.38 90 ARG A C 1
ATOM 694 O O . ARG A 1 90 ? -10.398 -10.664 -22.562 1 91.38 90 ARG A O 1
ATOM 701 N N . ARG A 1 91 ? -11.641 -12.5 -22.938 1 92.81 91 ARG A N 1
ATOM 702 C CA . ARG A 1 91 ? -12.758 -11.961 -22.172 1 92.81 91 ARG A CA 1
ATOM 703 C C . ARG A 1 91 ? -12.586 -12.266 -20.688 1 92.81 91 ARG A C 1
ATOM 705 O O . ARG A 1 91 ? -13.281 -11.688 -19.844 1 92.81 91 ARG A O 1
ATOM 712 N N . LEU A 1 92 ? -11.672 -13.125 -20.422 1 91.06 92 LEU A N 1
ATOM 713 C CA . LEU A 1 92 ? -11.461 -13.492 -19.031 1 91.06 92 LEU A CA 1
ATOM 714 C C . LEU A 1 92 ? -10.781 -12.367 -18.25 1 91.06 92 LEU A C 1
ATOM 716 O O . LEU A 1 92 ? -9.883 -11.703 -18.781 1 91.06 92 LEU A O 1
ATOM 720 N N . GLU A 1 93 ? -11.266 -12.125 -17.078 1 91.5 93 GLU A N 1
ATOM 721 C CA . GLU A 1 93 ? -10.727 -11.07 -16.219 1 91.5 93 GLU A CA 1
ATOM 722 C C . GLU A 1 93 ? -10.047 -11.664 -14.984 1 91.5 93 GLU A C 1
ATOM 724 O O . GLU A 1 93 ? -10.68 -11.828 -13.938 1 91.5 93 GLU A O 1
ATOM 729 N N . ALA A 1 94 ? -8.805 -11.844 -15.133 1 92.5 94 ALA A N 1
ATOM 730 C CA . ALA A 1 94 ? -7.992 -12.367 -14.031 1 92.5 94 ALA A CA 1
ATOM 731 C C . ALA A 1 94 ? -6.504 -12.258 -14.344 1 92.5 94 ALA A C 1
ATOM 733 O O . ALA A 1 94 ? -6.125 -11.875 -15.453 1 92.5 94 ALA A O 1
ATOM 734 N N . MET A 1 95 ? -5.723 -12.375 -13.297 1 95.19 95 MET A N 1
ATOM 735 C CA . MET A 1 95 ? -4.273 -12.5 -13.406 1 95.19 95 MET A CA 1
ATOM 736 C C . MET A 1 95 ? -3.748 -13.602 -12.492 1 95.19 95 MET A C 1
ATOM 738 O O . MET A 1 95 ? -4.383 -13.938 -11.492 1 95.19 95 MET A O 1
ATOM 742 N N . LEU A 1 96 ? -2.613 -14.102 -12.883 1 97.38 96 LEU A N 1
ATOM 743 C CA . LEU A 1 96 ? -2.049 -15.203 -12.109 1 97.38 96 LEU A CA 1
ATOM 744 C C . LEU A 1 96 ? -0.646 -14.859 -11.617 1 97.38 96 LEU A C 1
ATOM 746 O O . LEU A 1 96 ? 0.134 -14.242 -12.344 1 97.38 96 LEU A O 1
ATOM 750 N N . ILE A 1 97 ? -0.366 -15.195 -10.43 1 98.5 97 ILE A N 1
ATOM 751 C CA . ILE A 1 97 ? 1.006 -15.414 -9.984 1 98.5 97 ILE A CA 1
ATOM 752 C C . ILE A 1 97 ? 1.323 -16.906 -10.008 1 98.5 97 ILE A C 1
ATOM 754 O O . ILE A 1 97 ? 0.533 -17.719 -9.539 1 98.5 97 ILE A O 1
ATOM 758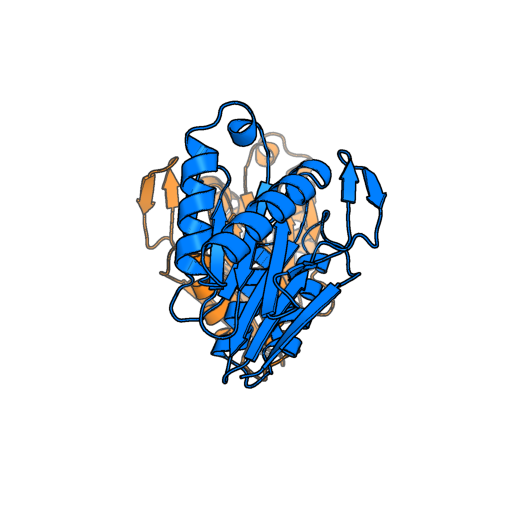 N N . VAL A 1 98 ? 2.451 -17.234 -10.547 1 98.75 98 VAL A N 1
ATOM 759 C CA . VAL A 1 98 ? 2.904 -18.625 -10.586 1 98.75 98 VAL A CA 1
ATOM 760 C C . VAL A 1 98 ? 4.371 -18.703 -10.172 1 98.75 98 VAL A C 1
ATOM 762 O O . VAL A 1 98 ? 5.176 -17.844 -10.547 1 98.75 98 VAL A O 1
ATOM 765 N N . ALA A 1 99 ? 4.672 -19.688 -9.375 1 98.62 99 ALA A N 1
ATOM 766 C CA . ALA A 1 99 ? 6.039 -19.797 -8.867 1 98.62 99 ALA A CA 1
ATOM 767 C C . ALA A 1 99 ? 6.426 -21.266 -8.648 1 98.62 99 ALA A C 1
ATOM 769 O O . ALA A 1 99 ? 5.621 -22.062 -8.172 1 98.62 99 ALA A O 1
ATOM 770 N N . ASP A 1 100 ? 7.625 -21.625 -9.062 1 98.19 100 ASP A N 1
ATOM 771 C CA . ASP A 1 100 ? 8.227 -22.891 -8.656 1 98.19 100 ASP A CA 1
ATOM 772 C C . ASP A 1 100 ? 9.531 -22.672 -7.891 1 98.19 100 ASP A C 1
ATOM 774 O O . ASP A 1 100 ? 9.758 -21.578 -7.355 1 98.19 100 ASP A O 1
ATOM 778 N N . LYS A 1 101 ? 10.32 -23.656 -7.75 1 96.75 101 LYS A N 1
ATOM 779 C CA . LYS A 1 101 ? 11.508 -23.547 -6.906 1 96.75 101 LYS A CA 1
ATOM 780 C C . LYS A 1 101 ? 12.523 -22.578 -7.5 1 96.75 101 LYS A C 1
ATOM 782 O O . LYS A 1 101 ? 13.383 -22.062 -6.785 1 96.75 101 LYS A O 1
ATOM 787 N N . THR A 1 102 ? 12.352 -22.234 -8.773 1 94.75 102 THR A N 1
ATOM 788 C CA . THR A 1 102 ? 13.43 -21.5 -9.422 1 94.75 102 THR A CA 1
ATOM 789 C C . THR A 1 102 ? 12.938 -20.125 -9.883 1 94.75 102 THR A C 1
ATOM 791 O O . THR A 1 102 ? 13.719 -19.172 -9.945 1 94.75 102 THR A O 1
ATOM 794 N N . GLU A 1 103 ? 11.617 -20.062 -10.242 1 96.19 103 GLU A N 1
ATOM 795 C CA . GLU A 1 103 ? 11.133 -18.828 -10.859 1 96.19 103 GLU A CA 1
ATOM 796 C C . GLU A 1 103 ? 9.781 -18.422 -10.297 1 96.19 103 GLU A C 1
ATOM 798 O O . GLU A 1 103 ? 9.016 -19.266 -9.828 1 96.19 103 GLU A O 1
ATOM 803 N N . SER A 1 104 ? 9.539 -17.109 -10.297 1 98.19 104 SER A N 1
ATOM 804 C CA . SER A 1 104 ? 8.25 -16.5 -10.016 1 98.19 104 SER A CA 1
ATOM 805 C C . SER A 1 104 ? 7.812 -15.578 -11.148 1 98.19 104 SER A C 1
ATOM 807 O O . SER A 1 104 ? 8.617 -14.805 -11.672 1 98.19 104 SER A O 1
ATOM 809 N N . LEU A 1 105 ? 6.496 -15.695 -11.547 1 98.62 105 LEU A N 1
ATOM 810 C CA . LEU A 1 105 ? 6.008 -14.922 -12.672 1 98.62 105 LEU A CA 1
ATOM 811 C C . LEU A 1 105 ? 4.594 -14.406 -12.414 1 98.62 105 LEU A C 1
ATOM 813 O O . LEU A 1 105 ? 3.842 -15.016 -11.648 1 98.62 105 LEU A O 1
ATOM 817 N N . ILE A 1 106 ? 4.316 -13.281 -13.047 1 98.38 106 ILE A N 1
ATOM 818 C CA . ILE A 1 106 ? 2.928 -12.852 -13.203 1 98.38 106 ILE A CA 1
ATOM 819 C C . ILE A 1 106 ? 2.48 -13.062 -14.648 1 98.38 106 ILE A C 1
ATOM 821 O O . ILE A 1 106 ? 3.205 -12.719 -15.586 1 98.38 106 ILE A O 1
ATOM 825 N N . ILE A 1 107 ? 1.349 -13.688 -14.812 1 97.62 107 ILE A N 1
ATOM 826 C CA . ILE A 1 107 ? 0.678 -13.758 -16.109 1 97.62 107 ILE A CA 1
ATOM 827 C C . ILE A 1 107 ? -0.522 -12.812 -16.125 1 97.62 107 ILE A C 1
ATOM 829 O O . ILE A 1 107 ? -1.492 -13.023 -15.391 1 97.62 107 ILE A O 1
ATOM 833 N N . THR A 1 108 ? -0.517 -11.828 -17 1 94.31 108 THR A N 1
ATOM 834 C CA . THR A 1 108 ? -1.556 -10.805 -17.016 1 94.31 108 THR A CA 1
ATOM 835 C C . THR A 1 108 ? -2.602 -11.109 -18.078 1 94.31 108 THR A C 1
ATOM 837 O O . THR A 1 108 ? -2.342 -11.859 -19.016 1 94.31 108 THR A O 1
ATOM 840 N N . GLY A 1 109 ? -3.752 -10.469 -17.859 1 86.25 109 GLY A N 1
ATOM 841 C CA . GLY A 1 109 ? -4.859 -10.656 -18.781 1 86.25 109 GLY A CA 1
ATOM 842 C C . GLY A 1 109 ? -4.551 -10.156 -20.188 1 86.25 109 GLY A C 1
ATOM 843 O O . GLY A 1 109 ? -5.191 -10.578 -21.156 1 86.25 109 GLY A O 1
ATOM 844 N N . ASN A 1 110 ? -3.607 -9.297 -20.266 1 88.06 110 ASN A N 1
ATOM 845 C CA . ASN A 1 110 ? -3.23 -8.766 -21.578 1 88.06 110 ASN A CA 1
ATOM 846 C C . ASN A 1 110 ? -2.227 -9.68 -22.281 1 88.06 110 ASN A C 1
ATOM 848 O O . ASN A 1 110 ? -1.765 -9.367 -23.375 1 88.06 110 ASN A O 1
ATOM 852 N N . GLY A 1 111 ? -1.94 -10.789 -21.578 1 86.06 111 GLY A N 1
ATOM 853 C CA . GLY A 1 111 ? -1.061 -11.773 -22.188 1 86.06 111 GLY A CA 1
ATOM 854 C C . GLY A 1 111 ? 0.411 -11.461 -22 1 86.06 111 GLY A C 1
ATOM 855 O O . GLY A 1 111 ? 1.238 -11.781 -22.844 1 86.06 111 GLY A O 1
ATOM 856 N N . ASP A 1 112 ? 0.764 -10.711 -21.031 1 93.12 112 ASP A N 1
ATOM 857 C CA . ASP A 1 112 ? 2.158 -10.445 -20.688 1 93.12 112 ASP A CA 1
ATOM 858 C C . ASP A 1 112 ? 2.641 -11.383 -19.578 1 93.12 112 ASP A C 1
ATOM 860 O O . ASP A 1 112 ? 1.846 -11.836 -18.766 1 93.12 112 ASP A O 1
ATOM 864 N N . VAL A 1 113 ? 3.908 -11.688 -19.656 1 97.44 113 VAL A N 1
ATOM 865 C CA . VAL A 1 113 ? 4.582 -12.414 -18.594 1 97.44 113 VAL A CA 1
ATOM 866 C C . VAL A 1 113 ? 5.621 -11.516 -17.922 1 97.44 113 VAL A C 1
ATOM 868 O O . VAL A 1 113 ? 6.551 -11.047 -18.578 1 97.44 113 VAL A O 1
ATOM 871 N N . VAL A 1 114 ? 5.438 -11.305 -16.594 1 96.94 114 VAL A N 1
ATOM 872 C CA . VAL A 1 114 ? 6.273 -10.344 -15.883 1 96.94 114 VAL A CA 1
ATOM 873 C C . VAL A 1 114 ? 7.105 -11.078 -14.828 1 96.94 114 VAL A C 1
ATOM 875 O O . VAL A 1 114 ? 6.582 -11.914 -14.086 1 96.94 114 VAL A O 1
ATOM 878 N N . GLN A 1 115 ? 8.375 -10.734 -14.805 1 96.62 115 GLN A N 1
ATOM 879 C CA . GLN A 1 115 ? 9.273 -11.258 -13.773 1 96.62 115 GLN A CA 1
ATOM 880 C C . GLN A 1 115 ? 9.453 -10.25 -12.648 1 96.62 115 GLN A C 1
ATOM 882 O O . GLN A 1 115 ? 9.281 -9.039 -12.844 1 96.62 115 GLN A O 1
ATOM 887 N N . PRO A 1 116 ? 9.734 -10.789 -11.43 1 95.44 116 PRO A N 1
ATOM 888 C CA . PRO A 1 116 ? 9.961 -9.844 -10.328 1 95.44 116 PRO A CA 1
ATOM 889 C C . PRO A 1 116 ? 11.258 -9.055 -10.477 1 95.44 116 PRO A C 1
ATOM 891 O O . PRO A 1 116 ? 12.125 -9.438 -11.273 1 95.44 116 PRO A O 1
ATOM 894 N N . GLU A 1 117 ? 11.312 -7.988 -9.719 1 94 117 GLU A N 1
ATOM 895 C CA . GLU A 1 117 ? 12.57 -7.254 -9.602 1 94 117 GLU A CA 1
ATOM 896 C C . GLU A 1 117 ? 13.555 -7.984 -8.695 1 94 117 GLU A C 1
ATOM 898 O O . GLU A 1 117 ? 13.375 -9.172 -8.398 1 94 117 GLU A O 1
ATOM 903 N N . GLU A 1 118 ? 14.594 -7.285 -8.312 1 92.06 118 GLU A N 1
ATOM 904 C CA . GLU A 1 118 ? 15.688 -7.895 -7.559 1 92.06 118 GLU A CA 1
ATOM 905 C C . GLU A 1 118 ? 15.211 -8.375 -6.191 1 92.06 118 GLU A C 1
ATOM 907 O O . GLU A 1 118 ? 15.742 -9.344 -5.645 1 92.06 118 GLU A O 1
ATOM 912 N N . ASP A 1 119 ? 14.141 -7.812 -5.715 1 91.31 119 ASP A N 1
ATOM 913 C CA . ASP A 1 119 ? 13.688 -8.156 -4.367 1 91.31 119 ASP A CA 1
ATOM 914 C C . ASP A 1 119 ? 12.867 -9.438 -4.371 1 91.31 119 ASP A C 1
ATOM 916 O O . ASP A 1 119 ? 12.539 -9.977 -3.312 1 91.31 119 ASP A O 1
ATOM 920 N N . GLN A 1 120 ? 12.523 -9.992 -5.551 1 96.25 120 GLN A N 1
ATOM 921 C CA . GLN A 1 120 ? 11.875 -11.281 -5.727 1 96.25 120 GLN A CA 1
ATOM 922 C C . GLN A 1 120 ? 10.492 -11.305 -5.078 1 96.25 120 GLN A C 1
ATOM 924 O O . GLN A 1 120 ? 10.102 -12.297 -4.465 1 96.25 120 GLN A O 1
ATOM 929 N N . ILE A 1 121 ? 9.828 -10.062 -5.141 1 98.56 121 ILE A N 1
ATOM 930 C CA . ILE A 1 121 ? 8.469 -9.93 -4.621 1 98.56 121 ILE A CA 1
ATOM 931 C C . ILE A 1 121 ? 7.496 -9.68 -5.777 1 98.56 121 ILE A C 1
ATOM 933 O O . ILE A 1 121 ? 7.777 -8.883 -6.672 1 98.56 121 ILE A O 1
ATOM 937 N N . LEU A 1 122 ? 6.379 -10.406 -5.805 1 98.56 122 LEU A N 1
ATOM 938 C CA . LEU A 1 122 ? 5.262 -10.156 -6.715 1 98.56 122 LEU A CA 1
ATOM 939 C C . LEU A 1 122 ? 3.963 -9.969 -5.941 1 98.56 122 LEU A C 1
ATOM 941 O O . LEU A 1 122 ? 3.75 -10.617 -4.91 1 98.56 122 LEU A O 1
ATOM 945 N N . ALA A 1 123 ? 3.127 -9.102 -6.441 1 98.31 123 ALA A N 1
ATOM 946 C CA . ALA A 1 123 ? 1.816 -8.922 -5.82 1 98.31 123 ALA A CA 1
ATOM 947 C C . ALA A 1 123 ? 0.774 -8.508 -6.855 1 98.31 123 ALA A C 1
ATOM 949 O O . ALA A 1 123 ? 1.085 -7.789 -7.805 1 98.31 123 ALA A O 1
ATOM 950 N N . ILE A 1 124 ? -0.427 -9.031 -6.695 1 97.19 124 ILE A N 1
ATOM 951 C CA . ILE A 1 124 ? -1.528 -8.688 -7.582 1 97.19 124 ILE A CA 1
ATOM 952 C C . ILE A 1 124 ? -2.812 -8.516 -6.773 1 97.19 124 ILE A C 1
ATOM 954 O O . ILE A 1 124 ? -2.896 -8.969 -5.629 1 97.19 124 ILE A O 1
ATOM 958 N N . GLY A 1 125 ? -3.816 -7.824 -7.406 1 94.75 125 GLY A N 1
ATOM 959 C CA . GLY A 1 125 ? -5.129 -7.664 -6.801 1 94.75 125 GLY A CA 1
ATOM 960 C C . GLY A 1 125 ? -5.332 -6.297 -6.168 1 94.75 125 GLY A C 1
ATOM 961 O O . GLY A 1 125 ? -4.41 -5.48 -6.137 1 94.75 125 GLY A O 1
ATOM 962 N N . SER A 1 126 ? -6.512 -6.094 -5.578 1 93.31 126 SER A N 1
ATOM 963 C CA . SER A 1 126 ? -6.926 -4.801 -5.039 1 93.31 126 SER A CA 1
ATOM 964 C C . SER A 1 126 ? -5.996 -4.348 -3.916 1 93.31 126 SER A C 1
ATOM 966 O O . SER A 1 126 ? -5.75 -3.152 -3.752 1 93.31 126 SER A O 1
ATOM 968 N N . GLY A 1 127 ? -5.539 -5.293 -3.137 1 95.94 127 GLY A N 1
ATOM 969 C CA . GLY A 1 127 ? -4.629 -5.004 -2.043 1 95.94 127 GLY A CA 1
ATOM 970 C C . GLY A 1 127 ? -3.18 -5.309 -2.377 1 95.94 127 GLY A C 1
ATOM 971 O O . GLY A 1 127 ? -2.307 -5.227 -1.51 1 95.94 127 GLY A O 1
ATOM 972 N N . GLY A 1 128 ? -2.984 -5.625 -3.58 1 96.62 128 GLY A N 1
ATOM 973 C CA . GLY A 1 128 ? -1.675 -6.102 -3.998 1 96.62 128 GLY A CA 1
ATOM 974 C C . GLY A 1 128 ? -0.562 -5.109 -3.719 1 96.62 128 GLY A C 1
ATOM 975 O O . GLY A 1 128 ? 0.474 -5.469 -3.156 1 96.62 128 GLY A O 1
ATOM 976 N N . ASN A 1 129 ? -0.811 -3.859 -4.113 1 96.44 129 ASN A N 1
ATOM 977 C CA . ASN A 1 129 ? 0.239 -2.855 -3.965 1 96.44 129 ASN A CA 1
ATOM 978 C C . ASN A 1 129 ? 0.511 -2.543 -2.496 1 96.44 129 ASN A C 1
ATOM 980 O O . ASN A 1 129 ? 1.628 -2.168 -2.135 1 96.44 129 ASN A O 1
ATOM 984 N N . TYR A 1 130 ? -0.474 -2.707 -1.633 1 97.62 130 TYR A N 1
ATOM 985 C CA . TYR A 1 130 ? -0.243 -2.561 -0.201 1 97.62 130 TYR A CA 1
ATOM 986 C C . TYR A 1 130 ? 0.621 -3.697 0.332 1 97.62 130 TYR A C 1
ATOM 988 O O . TYR A 1 130 ? 1.56 -3.465 1.099 1 97.62 130 TYR A O 1
ATOM 996 N N . ALA A 1 131 ? 0.259 -4.871 -0.076 1 98.5 131 ALA A N 1
ATOM 997 C CA . ALA A 1 131 ? 1.055 -6.031 0.313 1 98.5 131 ALA A CA 1
ATOM 998 C C . ALA A 1 131 ? 2.484 -5.918 -0.205 1 98.5 131 ALA A C 1
ATOM 1000 O O . ALA A 1 131 ? 3.438 -6.258 0.501 1 98.5 131 ALA A O 1
ATOM 1001 N N . LEU A 1 132 ? 2.602 -5.48 -1.43 1 98.38 132 LEU A N 1
ATOM 1002 C CA . LEU A 1 132 ? 3.914 -5.277 -2.035 1 98.38 132 LEU A CA 1
ATOM 1003 C C . LEU A 1 132 ? 4.738 -4.285 -1.224 1 98.38 132 LEU A C 1
ATOM 1005 O O . LEU A 1 132 ? 5.914 -4.523 -0.953 1 98.38 132 LEU A O 1
ATOM 1009 N N . SER A 1 133 ? 4.172 -3.186 -0.899 1 98.5 133 SER A N 1
ATOM 1010 C CA . SER A 1 133 ? 4.836 -2.146 -0.118 1 98.5 133 SER A CA 1
ATOM 1011 C C . SER A 1 133 ? 5.328 -2.689 1.22 1 98.5 133 SER A C 1
ATOM 1013 O O . SER A 1 133 ? 6.473 -2.447 1.611 1 98.5 133 SER A O 1
ATOM 1015 N N . ALA A 1 134 ? 4.473 -3.365 1.929 1 98.69 134 ALA A N 1
ATOM 1016 C CA . ALA A 1 134 ? 4.828 -3.965 3.213 1 98.69 134 ALA A CA 1
ATOM 1017 C C . ALA A 1 134 ? 5.949 -4.988 3.051 1 98.69 134 ALA A C 1
ATOM 1019 O O . ALA A 1 134 ? 6.914 -4.988 3.82 1 98.69 134 ALA A O 1
ATOM 1020 N N . ALA A 1 135 ? 5.793 -5.809 2.092 1 98.81 135 ALA A N 1
ATOM 1021 C CA . ALA A 1 135 ? 6.777 -6.859 1.855 1 98.81 135 ALA A CA 1
ATOM 1022 C C . ALA A 1 135 ? 8.148 -6.27 1.553 1 98.81 135 ALA A C 1
ATOM 1024 O O . ALA A 1 135 ? 9.164 -6.742 2.066 1 98.81 135 ALA A O 1
ATOM 1025 N N . ARG A 1 136 ? 8.188 -5.254 0.701 1 98.44 136 ARG A N 1
ATOM 1026 C CA . ARG A 1 136 ? 9.453 -4.605 0.366 1 98.44 136 ARG A CA 1
ATOM 1027 C C . ARG A 1 136 ? 10.117 -4.031 1.611 1 98.44 136 ARG A C 1
ATOM 1029 O O . ARG A 1 136 ? 11.328 -4.16 1.79 1 98.44 136 ARG A O 1
ATOM 1036 N N . ALA A 1 137 ? 9.32 -3.395 2.451 1 98.69 137 ALA A N 1
ATOM 1037 C CA . ALA A 1 137 ? 9.844 -2.832 3.697 1 98.69 137 ALA A CA 1
ATOM 1038 C C . ALA A 1 137 ? 10.461 -3.916 4.57 1 98.69 137 ALA A C 1
ATOM 1040 O O . ALA A 1 137 ? 11.539 -3.719 5.145 1 98.69 137 ALA A O 1
ATOM 1041 N N . LEU A 1 138 ? 9.828 -5.012 4.629 1 98.69 138 LEU A N 1
ATOM 1042 C CA . LEU A 1 138 ? 10.266 -6.086 5.508 1 98.69 138 LEU A CA 1
ATO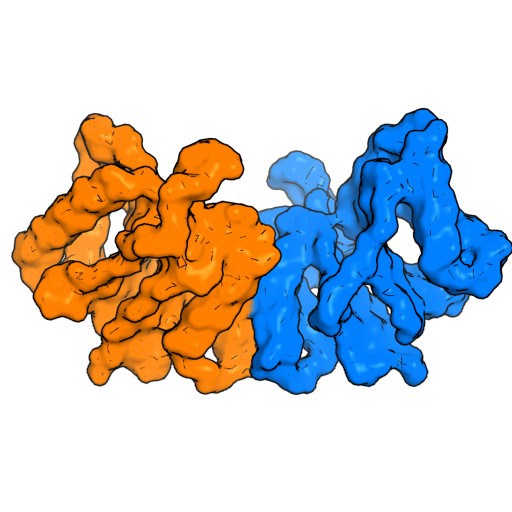M 1043 C C . LEU A 1 138 ? 11.484 -6.797 4.93 1 98.69 138 LEU A C 1
ATOM 1045 O O . LEU A 1 138 ? 12.43 -7.109 5.656 1 98.69 138 LEU A O 1
ATOM 1049 N N . VAL A 1 139 ? 11.453 -7.055 3.65 1 98 139 VAL A N 1
ATOM 1050 C CA . VAL A 1 139 ? 12.555 -7.766 3 1 98 139 VAL A CA 1
ATOM 1051 C C . VAL A 1 139 ? 13.844 -6.969 3.148 1 98 139 VAL A C 1
ATOM 1053 O O . VAL A 1 139 ? 14.906 -7.539 3.408 1 98 139 VAL A O 1
ATOM 1056 N N . GLU A 1 140 ? 13.734 -5.668 3.055 1 97.25 140 GLU A N 1
ATOM 1057 C CA . GLU A 1 140 ? 14.914 -4.812 3.039 1 97.25 140 GLU A CA 1
ATOM 1058 C C . GLU A 1 140 ? 15.422 -4.543 4.453 1 97.25 140 GLU A C 1
ATOM 1060 O O . GLU A 1 140 ? 16.578 -4.172 4.641 1 97.25 140 GLU A O 1
ATOM 1065 N N . ASN A 1 141 ? 14.602 -4.801 5.461 1 98.12 141 ASN A N 1
ATOM 1066 C CA . ASN A 1 141 ? 14.984 -4.238 6.754 1 98.12 141 ASN A CA 1
ATOM 1067 C C . ASN A 1 141 ? 14.867 -5.27 7.871 1 98.12 141 ASN A C 1
ATOM 1069 O O . ASN A 1 141 ? 14.969 -4.93 9.047 1 98.12 141 ASN A O 1
ATOM 1073 N N . THR A 1 142 ? 14.539 -6.523 7.539 1 98.19 142 THR A N 1
ATOM 1074 C CA . THR A 1 142 ? 14.438 -7.574 8.547 1 98.19 142 THR A CA 1
ATOM 1075 C C . THR A 1 142 ? 15.07 -8.867 8.047 1 98.19 142 THR A C 1
ATOM 1077 O O . THR A 1 142 ? 15.445 -8.969 6.883 1 98.19 142 THR A O 1
ATOM 1080 N N . ASP A 1 143 ? 15.172 -9.828 8.969 1 97.69 143 ASP A N 1
ATOM 1081 C CA . ASP A 1 143 ? 15.625 -11.172 8.625 1 97.69 143 ASP A CA 1
ATOM 1082 C C . ASP A 1 143 ? 14.469 -12.172 8.68 1 97.69 143 ASP A C 1
ATOM 1084 O O . ASP A 1 143 ? 14.688 -13.367 8.898 1 97.69 143 ASP A O 1
ATOM 1088 N N . LEU A 1 144 ? 13.266 -11.633 8.562 1 98.31 144 LEU A N 1
ATOM 1089 C CA . LEU A 1 144 ? 12.094 -12.5 8.617 1 98.31 144 LEU A CA 1
ATOM 1090 C C . LEU A 1 144 ? 12.109 -13.5 7.469 1 98.31 144 LEU A C 1
ATOM 1092 O O . LEU A 1 144 ? 12.641 -13.219 6.395 1 98.31 144 LEU A O 1
ATOM 1096 N N . SER A 1 145 ? 11.516 -14.633 7.711 1 98.12 145 SER A N 1
ATOM 1097 C CA . SER A 1 145 ? 11.375 -15.633 6.66 1 98.12 145 SER A CA 1
ATOM 1098 C C . SER A 1 145 ? 10.391 -15.18 5.59 1 98.12 145 SER A C 1
ATOM 1100 O O . SER A 1 145 ? 9.602 -14.258 5.812 1 98.12 145 SER A O 1
ATOM 1102 N N . ALA A 1 146 ? 10.43 -15.836 4.488 1 98.38 146 ALA A N 1
ATOM 1103 C CA . ALA A 1 146 ? 9.484 -15.539 3.416 1 98.38 146 ALA A CA 1
ATOM 1104 C C . ALA A 1 146 ? 8.047 -15.688 3.896 1 98.38 146 ALA A C 1
ATOM 1106 O O . ALA A 1 146 ? 7.191 -14.859 3.582 1 98.38 146 ALA A O 1
ATOM 1107 N N . ARG A 1 147 ? 7.836 -16.719 4.621 1 98.44 147 ARG A N 1
ATOM 1108 C CA . ARG A 1 147 ? 6.484 -16.984 5.102 1 98.44 147 ARG A CA 1
ATOM 1109 C C . ARG A 1 147 ? 6.016 -15.875 6.039 1 98.44 147 ARG A C 1
ATOM 1111 O O . ARG A 1 147 ? 4.887 -15.391 5.922 1 98.44 147 ARG A O 1
ATOM 1118 N N . GLU A 1 148 ? 6.867 -15.492 6.949 1 98.62 148 GLU A N 1
ATOM 1119 C CA . GLU A 1 148 ? 6.516 -14.422 7.879 1 98.62 148 GLU A CA 1
ATOM 1120 C C . GLU A 1 148 ? 6.223 -13.125 7.137 1 98.62 148 GLU A C 1
ATOM 1122 O O . GLU A 1 148 ? 5.289 -12.398 7.484 1 98.62 148 GLU A O 1
ATOM 1127 N N . ILE A 1 149 ? 7.047 -12.844 6.18 1 98.75 149 ILE A N 1
ATOM 1128 C CA . ILE A 1 149 ? 6.871 -11.625 5.402 1 98.75 149 ILE A CA 1
ATOM 1129 C C . ILE A 1 149 ? 5.523 -11.656 4.684 1 98.75 149 ILE A C 1
ATOM 1131 O O . ILE A 1 149 ? 4.781 -10.672 4.695 1 98.75 149 ILE A O 1
ATOM 1135 N N . VAL A 1 150 ? 5.168 -12.781 4.113 1 98.81 150 VAL A N 1
ATOM 1136 C CA . VAL A 1 150 ? 3.9 -12.93 3.408 1 98.81 150 VAL A CA 1
ATOM 1137 C C . VAL A 1 150 ? 2.742 -12.742 4.383 1 98.81 150 VAL A C 1
ATOM 1139 O O . VAL A 1 150 ? 1.803 -11.992 4.105 1 98.81 150 VAL A O 1
ATOM 1142 N N . GLU A 1 151 ? 2.83 -13.359 5.477 1 98.62 151 GLU A N 1
ATOM 1143 C CA . GLU A 1 151 ? 1.77 -13.273 6.477 1 98.62 151 GLU A CA 1
ATOM 1144 C C . GLU A 1 151 ? 1.562 -11.828 6.938 1 98.62 151 GLU A C 1
ATOM 1146 O O . GLU A 1 151 ? 0.43 -11.344 6.977 1 98.62 151 GLU A O 1
ATOM 1151 N N . LYS A 1 152 ? 2.617 -11.211 7.262 1 98.69 152 LYS A N 1
ATOM 1152 C CA . LYS A 1 152 ? 2.543 -9.852 7.777 1 98.69 152 LYS A CA 1
ATOM 1153 C C . LYS A 1 152 ? 2.092 -8.875 6.695 1 98.69 152 LYS A C 1
ATOM 1155 O O . LYS A 1 152 ? 1.372 -7.914 6.977 1 98.69 152 LYS A O 1
ATOM 1160 N N . SER A 1 153 ? 2.57 -9.062 5.492 1 98.75 153 SER A N 1
ATOM 1161 C CA . SER A 1 153 ? 2.172 -8.211 4.375 1 98.75 153 SER A CA 1
ATOM 1162 C C . SER A 1 153 ? 0.673 -8.312 4.109 1 98.75 153 SER A C 1
ATOM 1164 O O . SER A 1 153 ? 0.014 -7.305 3.852 1 98.75 153 SER A O 1
ATOM 1166 N N . LEU A 1 154 ? 0.136 -9.539 4.191 1 98.31 154 LEU A N 1
ATOM 1167 C CA . LEU A 1 154 ? -1.292 -9.742 3.975 1 98.31 154 LEU A CA 1
ATOM 1168 C C . LEU A 1 154 ? -2.109 -9.109 5.094 1 98.31 154 LEU A C 1
ATOM 1170 O O . LEU A 1 154 ? -3.182 -8.547 4.844 1 98.31 154 LEU A O 1
ATOM 1174 N N . LYS A 1 155 ? -1.653 -9.242 6.262 1 98 155 LYS A N 1
ATOM 1175 C CA . LYS A 1 155 ? -2.348 -8.625 7.391 1 98 155 LYS A CA 1
ATOM 1176 C C . LYS A 1 155 ? -2.422 -7.113 7.23 1 98 155 LYS A C 1
ATOM 1178 O O . LYS A 1 155 ? -3.484 -6.516 7.414 1 98 155 LYS A O 1
ATOM 1183 N N . ILE A 1 156 ? -1.333 -6.555 6.891 1 97.94 156 ILE A N 1
ATOM 1184 C CA . ILE A 1 156 ? -1.272 -5.105 6.734 1 97.94 156 ILE A CA 1
ATOM 1185 C C . ILE A 1 156 ? -2.176 -4.668 5.586 1 97.94 156 ILE A C 1
ATOM 1187 O O . ILE A 1 156 ? -2.932 -3.703 5.711 1 97.94 156 ILE A O 1
ATOM 1191 N N . ALA A 1 157 ? -2.07 -5.391 4.469 1 97.56 157 ALA A N 1
ATOM 1192 C CA . ALA A 1 157 ? -2.953 -5.09 3.344 1 97.56 157 ALA A CA 1
ATOM 1193 C C . ALA A 1 157 ? -4.418 -5.191 3.758 1 97.56 157 ALA A C 1
ATOM 1195 O O . ALA A 1 157 ? -5.246 -4.379 3.334 1 97.56 157 ALA A O 1
ATOM 1196 N N . GLY A 1 158 ? -4.75 -6.188 4.539 1 95.56 158 GLY A N 1
ATOM 1197 C CA . GLY A 1 158 ? -6.117 -6.387 4.992 1 95.56 158 GLY A CA 1
ATOM 1198 C C . GLY A 1 158 ? -6.621 -5.266 5.883 1 95.56 158 GLY A C 1
ATOM 1199 O O . GLY A 1 158 ? -7.816 -4.977 5.906 1 95.56 158 GLY A O 1
ATOM 1200 N N . ASP A 1 159 ? -5.754 -4.598 6.609 1 94.62 159 ASP A N 1
ATOM 1201 C CA . ASP A 1 159 ? -6.109 -3.486 7.484 1 94.62 159 ASP A CA 1
ATOM 1202 C C . ASP A 1 159 ? -6.359 -2.213 6.676 1 94.62 159 ASP A C 1
ATOM 1204 O O . ASP A 1 159 ? -6.984 -1.273 7.168 1 94.62 159 ASP A O 1
ATOM 1208 N N . ILE A 1 160 ? -5.871 -2.219 5.469 1 93.56 160 ILE A N 1
ATOM 1209 C CA . ILE A 1 160 ? -5.91 -0.987 4.688 1 93.56 160 ILE A CA 1
ATOM 1210 C C . ILE A 1 160 ? -6.949 -1.112 3.578 1 93.56 160 ILE A C 1
ATOM 1212 O O . ILE A 1 160 ? -7.75 -0.198 3.363 1 93.56 160 ILE A O 1
ATOM 1216 N N . CYS A 1 161 ? -7.008 -2.26 2.971 1 92.81 161 CYS A N 1
ATOM 1217 C CA . CYS A 1 161 ? -7.852 -2.477 1.801 1 92.81 161 CYS A CA 1
ATOM 1218 C C . CYS A 1 161 ? -9.195 -3.076 2.199 1 92.81 161 CYS A C 1
ATOM 1220 O O . CYS A 1 161 ? -9.25 -4.195 2.711 1 92.81 161 CYS A O 1
ATOM 1222 N N . VAL A 1 162 ? -10.258 -2.441 1.833 1 87.81 162 VAL A N 1
ATOM 1223 C CA . VAL A 1 162 ? -11.586 -2.867 2.266 1 87.81 162 VAL A CA 1
ATOM 1224 C C . VAL A 1 162 ? -11.977 -4.16 1.553 1 87.81 162 VAL A C 1
ATOM 1226 O O . VAL A 1 162 ? -12.898 -4.859 1.977 1 87.81 162 VAL A O 1
ATOM 1229 N N . PHE A 1 163 ? -11.297 -4.52 0.535 1 88.75 163 PHE A N 1
ATOM 1230 C CA . PHE A 1 163 ? -11.633 -5.719 -0.225 1 88.75 163 PHE A CA 1
ATOM 1231 C C . PHE A 1 163 ? -10.719 -6.875 0.146 1 88.75 163 PHE A C 1
ATOM 1233 O O . PHE A 1 163 ? -10.688 -7.898 -0.541 1 88.75 163 PHE A O 1
ATOM 1240 N N . THR A 1 164 ? -9.898 -6.719 1.129 1 89.94 164 THR A N 1
ATOM 1241 C CA . THR A 1 164 ? -8.969 -7.734 1.61 1 89.94 164 THR A CA 1
ATOM 1242 C C . THR A 1 164 ? -9.281 -8.109 3.057 1 89.94 164 THR A C 1
ATOM 1244 O O . THR A 1 164 ? -9.344 -7.246 3.93 1 89.94 164 THR A O 1
ATOM 1247 N N . ASN A 1 165 ? -9.5 -9.406 3.289 1 91.12 165 ASN A N 1
ATOM 1248 C CA . ASN A 1 165 ? -9.789 -9.781 4.668 1 91.12 165 ASN A CA 1
ATOM 1249 C C . ASN A 1 165 ? -8.586 -10.469 5.32 1 91.12 165 ASN A C 1
ATOM 1251 O O . ASN A 1 165 ? -7.492 -10.484 4.754 1 91.12 165 ASN A O 1
ATOM 1255 N N . LEU A 1 166 ? -8.781 -10.93 6.492 1 93.06 166 LEU A N 1
ATOM 1256 C CA . LEU A 1 166 ? -7.652 -11.406 7.281 1 93.06 166 LEU A CA 1
ATOM 1257 C C . LEU A 1 166 ? -7.609 -12.938 7.301 1 93.06 166 LEU A C 1
ATOM 1259 O O . LEU A 1 166 ? -6.875 -13.531 8.094 1 93.06 166 LEU A O 1
ATOM 1263 N N . THR A 1 167 ? -8.414 -13.609 6.438 1 94.06 167 THR A N 1
ATOM 1264 C CA . THR A 1 167 ? -8.336 -15.055 6.25 1 94.06 167 THR A CA 1
ATOM 1265 C C . THR A 1 167 ? -7.367 -15.398 5.117 1 94.06 167 THR A C 1
ATOM 1267 O O . THR A 1 167 ? -7.656 -15.133 3.949 1 94.06 167 THR A O 1
ATOM 1270 N N . HIS A 1 168 ? -6.336 -16.094 5.586 1 96.69 168 HIS A N 1
ATOM 1271 C CA . HIS A 1 168 ? -5.258 -16.25 4.613 1 96.69 168 HIS A CA 1
ATOM 1272 C C . HIS A 1 168 ? -5.078 -17.719 4.227 1 96.69 168 HIS A C 1
ATOM 1274 O O . HIS A 1 168 ? -5.266 -18.609 5.055 1 96.69 168 HIS A O 1
ATOM 1280 N N . THR A 1 169 ? -4.766 -18 2.988 1 97.44 169 THR A N 1
ATOM 1281 C CA . THR A 1 169 ? -4.199 -19.25 2.488 1 97.44 169 THR A CA 1
ATOM 1282 C C . THR A 1 169 ? -2.756 -19.047 2.041 1 97.44 169 THR A C 1
ATOM 1284 O O . THR A 1 169 ? -2.471 -18.172 1.227 1 97.44 169 THR A O 1
ATOM 1287 N N . ILE A 1 170 ? -1.877 -19.859 2.604 1 98.19 170 ILE A N 1
ATOM 1288 C CA . ILE A 1 170 ? -0.458 -19.688 2.312 1 98.19 170 ILE A CA 1
ATOM 1289 C C . ILE A 1 170 ? 0.158 -21.031 1.912 1 98.19 170 ILE A C 1
ATOM 1291 O O . ILE A 1 170 ? -0.056 -22.047 2.582 1 98.19 170 ILE A O 1
ATOM 1295 N N . GLU A 1 171 ? 0.831 -21.062 0.804 1 98.38 171 GLU A N 1
ATOM 1296 C CA . GLU A 1 171 ? 1.571 -22.219 0.313 1 98.38 171 GLU A CA 1
ATOM 1297 C C . GLU A 1 171 ? 3.059 -21.906 0.173 1 98.38 171 GLU A C 1
ATOM 1299 O O . GLU A 1 171 ? 3.434 -20.766 -0.105 1 98.38 171 GLU A O 1
ATOM 1304 N N . GLU A 1 172 ? 3.875 -22.906 0.364 1 98.25 172 GLU A N 1
ATOM 1305 C CA . GLU A 1 172 ? 5.316 -22.672 0.335 1 98.25 172 GLU A CA 1
ATOM 1306 C C . GLU A 1 172 ? 6.051 -23.844 -0.315 1 98.25 172 GLU A C 1
ATOM 1308 O O . GLU A 1 172 ? 5.59 -24.984 -0.253 1 98.25 172 GLU A O 1
ATOM 1313 N N . LEU A 1 173 ? 7.105 -23.531 -1.009 1 97.25 173 LEU A N 1
ATOM 1314 C CA . LEU A 1 173 ? 8.062 -24.5 -1.527 1 97.25 173 LEU A CA 1
ATOM 1315 C C . LEU A 1 173 ? 9.469 -24.203 -1.012 1 97.25 173 LEU A C 1
ATOM 1317 O O . LEU A 1 173 ? 9.859 -23.047 -0.89 1 97.25 173 LEU A O 1
ATOM 1321 N N . SER A 1 174 ? 10.195 -25.266 -0.578 1 89.31 174 SER A N 1
ATOM 1322 C CA . SER A 1 174 ? 11.594 -25.141 -0.193 1 89.31 174 SER A CA 1
ATOM 1323 C C . SER A 1 174 ? 12.508 -25.812 -1.206 1 89.31 174 SER A C 1
ATOM 1325 O O . SER A 1 174 ? 12.109 -26.781 -1.858 1 89.31 174 SER A O 1
ATOM 1327 N N . GLU A 1 175 ? 13.68 -25.219 -1.465 1 73.75 175 GLU A N 1
ATOM 1328 C CA . GLU A 1 175 ? 14.656 -25.891 -2.311 1 73.75 175 GLU A CA 1
ATOM 1329 C C . GLU A 1 175 ? 15.078 -27.234 -1.712 1 73.75 175 GLU A C 1
ATOM 1331 O O . GLU A 1 175 ? 15.039 -27.406 -0.493 1 73.75 175 GLU A O 1
ATOM 1336 N N . MET B 1 1 ? -0.372 15.383 -7.25 1 69.19 1 MET B N 1
ATOM 1337 C CA . MET B 1 1 ? -0.601 14.219 -6.391 1 69.19 1 MET B CA 1
ATOM 1338 C C . MET B 1 1 ? 0.613 13.945 -5.508 1 69.19 1 MET B C 1
ATOM 1340 O O . MET B 1 1 ? 1.751 14.172 -5.926 1 69.19 1 MET B O 1
ATOM 1344 N N . THR B 1 2 ? 0.507 13.875 -4.188 1 84.56 2 THR B N 1
ATOM 1345 C CA . THR B 1 2 ? 1.473 13.977 -3.098 1 84.56 2 THR B CA 1
ATOM 1346 C C . THR B 1 2 ? 1.454 12.719 -2.238 1 84.56 2 THR B C 1
ATOM 1348 O O . THR B 1 2 ? 0.49 11.945 -2.275 1 84.56 2 THR B O 1
ATOM 1351 N N . THR B 1 3 ? 2.719 12.492 -1.646 1 95.56 3 THR B N 1
ATOM 1352 C CA . THR B 1 3 ? 2.791 11.5 -0.574 1 95.56 3 THR B CA 1
ATOM 1353 C C . THR B 1 3 ? 3.361 12.125 0.697 1 95.56 3 THR B C 1
ATOM 1355 O O . THR B 1 3 ? 4.473 12.656 0.688 1 95.56 3 THR B O 1
ATOM 1358 N N . ILE B 1 4 ? 2.586 12.109 1.782 1 98.31 4 ILE B N 1
ATOM 1359 C CA . ILE B 1 4 ? 3.021 12.562 3.098 1 98.31 4 ILE B CA 1
ATOM 1360 C C . ILE B 1 4 ? 2.848 11.438 4.117 1 98.31 4 ILE B C 1
ATOM 1362 O O . ILE B 1 4 ? 1.824 10.75 4.121 1 98.31 4 ILE B O 1
ATOM 1366 N N . VAL B 1 5 ? 3.838 11.258 4.996 1 98.81 5 VAL B N 1
ATOM 1367 C CA . VAL B 1 5 ? 3.734 10.273 6.074 1 98.81 5 VAL B CA 1
ATOM 1368 C C . VAL B 1 5 ? 4.309 10.859 7.359 1 98.81 5 VAL B C 1
ATOM 1370 O O . VAL B 1 5 ? 5.297 11.602 7.328 1 98.81 5 VAL B O 1
ATOM 1373 N N . SER B 1 6 ? 3.613 10.609 8.445 1 98.88 6 SER B N 1
ATOM 1374 C CA . SER B 1 6 ? 4.035 11 9.789 1 98.88 6 SER B CA 1
ATOM 1375 C C . SER B 1 6 ? 4.172 9.789 10.695 1 98.88 6 SER B C 1
ATOM 1377 O O . SER B 1 6 ? 3.281 8.938 10.742 1 98.88 6 SER B O 1
ATOM 1379 N N . VAL B 1 7 ? 5.293 9.711 11.43 1 98.75 7 VAL B N 1
ATOM 1380 C CA . VAL B 1 7 ? 5.543 8.617 12.359 1 98.75 7 VAL B CA 1
ATOM 1381 C C . VAL B 1 7 ? 5.977 9.18 13.711 1 98.75 7 VAL B C 1
ATOM 1383 O O . VAL B 1 7 ? 6.855 10.039 13.781 1 98.75 7 VAL B O 1
ATOM 1386 N N . ARG B 1 8 ? 5.309 8.75 14.695 1 97.88 8 ARG B N 1
ATOM 1387 C CA . ARG B 1 8 ? 5.727 9.047 16.062 1 97.88 8 ARG B CA 1
ATOM 1388 C C . ARG B 1 8 ? 6.258 7.797 16.75 1 97.88 8 ARG B C 1
ATOM 1390 O O . ARG B 1 8 ? 5.594 6.758 16.766 1 97.88 8 ARG B O 1
ATOM 1397 N N . ARG B 1 9 ? 7.441 7.895 17.297 1 96.56 9 ARG B N 1
ATOM 1398 C CA . ARG B 1 9 ? 8.078 6.773 17.984 1 96.56 9 ARG B CA 1
ATOM 1399 C C . ARG B 1 9 ? 9.109 7.266 18.984 1 96.56 9 ARG B C 1
ATOM 1401 O O . ARG B 1 9 ? 9.961 8.094 18.672 1 96.56 9 ARG B O 1
ATOM 1408 N N . LYS B 1 10 ? 9.008 6.699 20.25 1 94.94 10 LYS B N 1
ATOM 1409 C CA . LYS B 1 10 ? 10 6.93 21.297 1 94.94 10 LYS B CA 1
ATOM 1410 C C . LYS B 1 10 ? 10.227 8.422 21.531 1 94.94 10 LYS B C 1
ATOM 1412 O O . LYS B 1 10 ? 11.367 8.891 21.531 1 94.94 10 LYS B O 1
ATOM 1417 N N . GLY B 1 11 ? 9.188 9.164 21.562 1 94.5 11 GLY B N 1
ATOM 1418 C CA . GLY B 1 11 ? 9.234 10.57 21.922 1 94.5 11 GLY B CA 1
ATOM 1419 C C . GLY B 1 11 ? 9.609 11.469 20.75 1 94.5 11 GLY B C 1
ATOM 1420 O O . GLY B 1 11 ? 9.867 12.664 20.953 1 94.5 11 GLY B O 1
ATOM 1421 N N . GLN B 1 12 ? 9.688 10.836 19.594 1 97.19 12 GLN B N 1
ATOM 1422 C CA . GLN B 1 12 ? 10 11.609 18.391 1 97.19 12 GLN B CA 1
ATOM 1423 C C . GLN B 1 12 ? 8.836 11.594 17.406 1 97.19 12 GLN B C 1
ATOM 1425 O O . GLN B 1 12 ? 8.156 10.578 17.266 1 97.19 12 GLN B O 1
ATOM 1430 N N . VAL B 1 13 ? 8.617 12.719 16.797 1 98.44 13 VAL B N 1
ATOM 1431 C CA . VAL B 1 13 ? 7.66 12.766 15.695 1 98.44 13 VAL B CA 1
ATOM 1432 C C . VAL B 1 13 ? 8.336 13.305 14.438 1 98.44 13 VAL B C 1
ATOM 1434 O O . VAL B 1 13 ? 9.109 14.258 14.508 1 98.44 13 VAL B O 1
ATOM 1437 N N . VAL B 1 14 ? 8.062 12.586 13.352 1 98.81 14 VAL B N 1
ATOM 1438 C CA . VAL B 1 14 ? 8.656 12.922 12.062 1 98.81 14 VAL B CA 1
ATOM 1439 C C . VAL B 1 14 ? 7.57 13.008 10.992 1 98.81 14 VAL B C 1
ATOM 1441 O O . VAL B 1 14 ? 6.668 12.172 10.945 1 98.81 14 VAL B O 1
ATOM 1444 N N . VAL B 1 15 ? 7.625 14.07 10.18 1 98.75 15 VAL B N 1
ATOM 1445 C CA . VAL B 1 15 ? 6.77 14.219 9.008 1 98.75 15 VAL B CA 1
ATOM 1446 C C . VAL B 1 15 ? 7.629 14.359 7.75 1 98.75 15 VAL B C 1
ATOM 1448 O O . VAL B 1 15 ? 8.555 15.172 7.711 1 98.75 15 VAL B O 1
ATOM 1451 N N . GLY B 1 16 ? 7.328 13.516 6.781 1 98.69 16 GLY B N 1
ATOM 1452 C CA . GLY B 1 16 ? 8.039 13.586 5.512 1 98.69 16 GLY B CA 1
ATOM 1453 C C . GLY B 1 16 ? 7.109 13.57 4.312 1 98.69 16 GLY B C 1
ATOM 1454 O O . GLY B 1 16 ? 5.984 13.07 4.398 1 98.69 16 GLY B O 1
ATOM 1455 N N . GLY B 1 17 ? 7.633 14.18 3.238 1 97.75 17 GLY B N 1
ATOM 1456 C CA . GLY B 1 17 ? 6.879 14.211 1.995 1 97.75 17 GLY B CA 1
ATOM 1457 C C . GLY B 1 17 ? 7.762 14.188 0.762 1 97.75 17 GLY B C 1
ATOM 1458 O O . GLY B 1 17 ? 8.953 14.492 0.841 1 97.75 17 GLY B O 1
ATOM 1459 N N . ASP B 1 18 ? 7.113 13.742 -0.307 1 95.56 18 ASP B N 1
ATOM 1460 C CA . ASP B 1 18 ? 7.816 13.797 -1.584 1 95.56 18 ASP B CA 1
ATOM 1461 C C . ASP B 1 18 ? 7.793 15.211 -2.162 1 95.56 18 ASP B C 1
ATOM 1463 O O . ASP B 1 18 ? 7.27 16.141 -1.535 1 95.56 18 ASP B O 1
ATOM 1467 N N . GLY B 1 19 ? 8.422 15.375 -3.395 1 92.38 19 GLY B N 1
ATOM 1468 C CA . GLY B 1 19 ? 8.531 16.719 -3.926 1 92.38 19 GLY B CA 1
ATOM 1469 C C . GLY B 1 19 ? 7.855 16.891 -5.273 1 92.38 19 GLY B C 1
ATOM 1470 O O . GLY B 1 19 ? 8.023 17.922 -5.934 1 92.38 19 GLY B O 1
ATOM 1471 N N . GLN B 1 20 ? 7.094 15.938 -5.676 1 89.44 20 GLN B N 1
ATOM 1472 C CA . GLN B 1 20 ? 6.578 15.977 -7.039 1 89.44 20 GLN B CA 1
ATOM 1473 C C . GLN B 1 20 ? 5.293 16.797 -7.121 1 89.44 20 GLN B C 1
ATOM 1475 O O . GLN B 1 20 ? 4.426 16.688 -6.254 1 89.44 20 GLN B O 1
ATOM 1480 N N . VAL B 1 21 ? 5.207 17.625 -8.047 1 85.06 21 VAL B N 1
ATOM 1481 C CA . VAL B 1 21 ? 3.988 18.297 -8.484 1 85.06 21 VAL B CA 1
ATOM 1482 C C . VAL B 1 21 ? 3.66 17.906 -9.922 1 85.06 21 VAL B C 1
ATOM 1484 O O . VAL B 1 21 ? 4.523 17.969 -10.797 1 85.06 21 VAL B O 1
ATOM 1487 N N . SER B 1 22 ? 2.457 17.438 -10.086 1 80.31 22 SER B N 1
ATOM 1488 C CA . SER B 1 22 ? 2.096 17 -11.43 1 80.31 22 SER B CA 1
ATOM 1489 C C . SER B 1 22 ? 0.875 17.75 -11.945 1 80.31 22 SER B C 1
ATOM 1491 O O . SER B 1 22 ? 0.061 18.234 -11.164 1 80.31 22 SER B O 1
ATOM 1493 N N . LEU B 1 23 ? 0.884 18.047 -13.125 1 76.81 23 LEU B N 1
ATOM 1494 C CA . LEU B 1 23 ? -0.28 18.5 -13.883 1 76.81 23 LEU B CA 1
ATOM 1495 C C . LEU B 1 23 ? -0.75 17.422 -14.852 1 76.81 23 LEU B C 1
ATOM 1497 O O . LEU B 1 23 ? -0.136 17.203 -15.898 1 76.81 23 LEU B O 1
ATOM 1501 N N . GLY B 1 24 ? -1.776 16.812 -14.469 1 75.5 24 GLY B N 1
ATOM 1502 C CA . GLY B 1 24 ? -2.137 15.633 -15.234 1 75.5 24 GLY B CA 1
ATOM 1503 C C . GLY B 1 24 ? -1.091 14.539 -15.164 1 75.5 24 GLY B C 1
ATOM 1504 O O . GLY B 1 24 ? -0.699 14.117 -14.078 1 75.5 24 GLY B O 1
ATOM 1505 N N . ASN B 1 25 ? -0.648 14.117 -16.312 1 81.75 25 ASN B N 1
ATOM 1506 C CA . ASN B 1 25 ? 0.342 13.047 -16.375 1 81.75 25 ASN B CA 1
ATOM 1507 C C . ASN B 1 25 ? 1.748 13.594 -16.594 1 81.75 25 ASN B C 1
ATOM 1509 O O . ASN B 1 25 ? 2.645 12.859 -17.016 1 81.75 25 ASN B O 1
ATOM 1513 N N . THR B 1 26 ? 1.835 14.953 -16.328 1 83.25 26 THR B N 1
ATOM 1514 C CA . THR B 1 26 ? 3.131 15.586 -16.531 1 83.25 26 THR B CA 1
ATOM 1515 C C . THR B 1 26 ? 3.688 16.125 -15.219 1 83.25 26 THR B C 1
ATOM 1517 O O . THR B 1 26 ? 2.982 16.797 -14.461 1 83.25 26 THR B O 1
ATOM 1520 N N . VAL B 1 27 ? 4.938 15.742 -15.008 1 82.44 27 VAL B N 1
ATOM 1521 C CA . VAL B 1 27 ? 5.609 16.281 -13.828 1 82.44 27 VAL B CA 1
ATOM 1522 C C . VAL B 1 27 ? 6.012 17.734 -14.07 1 82.44 27 VAL B C 1
ATOM 1524 O O . VAL B 1 27 ? 6.781 18.016 -14.992 1 82.44 27 VAL B O 1
ATOM 1527 N N . MET B 1 28 ? 5.512 18.656 -13.234 1 81.88 28 MET B N 1
ATOM 1528 C CA . MET B 1 28 ? 5.809 20.078 -13.367 1 81.88 28 MET B CA 1
ATOM 1529 C C . MET B 1 28 ? 7.016 20.453 -12.516 1 81.88 28 MET B C 1
ATOM 1531 O O . MET B 1 28 ? 7.828 21.297 -12.922 1 81.88 28 MET B O 1
ATOM 1535 N N . LYS B 1 29 ? 7.055 19.875 -11.359 1 84.19 29 LYS B N 1
ATOM 1536 C CA . LYS B 1 29 ? 8.141 20.156 -10.43 1 84.19 29 LYS B CA 1
ATOM 1537 C C . LYS B 1 29 ? 8.531 18.922 -9.641 1 84.19 29 LYS B C 1
ATOM 1539 O O . LYS B 1 29 ? 7.668 18.109 -9.266 1 84.19 29 LYS B O 1
ATOM 1544 N N . GLY B 1 30 ? 9.867 18.812 -9.32 1 86.56 30 GLY B N 1
ATOM 1545 C CA . GLY B 1 30 ? 10.328 17.594 -8.648 1 86.56 30 GLY B CA 1
ATOM 1546 C C . GLY B 1 30 ? 10.867 17.859 -7.258 1 86.56 30 GLY B C 1
ATOM 1547 O O . GLY B 1 30 ? 11.242 16.922 -6.547 1 86.56 30 GLY B O 1
ATOM 1548 N N . ASN B 1 31 ? 10.812 19.156 -6.832 1 89 31 ASN B N 1
ATOM 1549 C CA . ASN B 1 31 ? 11.43 19.469 -5.547 1 89 31 ASN B CA 1
ATOM 1550 C C . ASN B 1 31 ? 10.547 20.375 -4.707 1 89 31 ASN B C 1
ATOM 1552 O O . ASN B 1 31 ? 11.047 21.234 -3.98 1 89 31 ASN B O 1
ATOM 1556 N N . ALA B 1 32 ? 9.289 20.234 -4.879 1 88.5 32 ALA B N 1
ATOM 1557 C CA . ALA B 1 32 ? 8.367 21.031 -4.074 1 88.5 32 ALA B CA 1
ATOM 1558 C C . ALA B 1 32 ? 8.461 20.656 -2.598 1 88.5 32 ALA B C 1
ATOM 1560 O O . ALA B 1 32 ? 8.625 19.484 -2.262 1 88.5 32 ALA B O 1
ATOM 1561 N N . ARG B 1 33 ? 8.398 21.672 -1.812 1 92.5 33 ARG B N 1
ATOM 1562 C CA . ARG B 1 33 ? 8.375 21.438 -0.373 1 92.5 33 ARG B CA 1
ATOM 1563 C C . ARG B 1 33 ? 6.941 21.344 0.141 1 92.5 33 ARG B C 1
ATOM 1565 O O . ARG B 1 33 ? 6.242 22.359 0.226 1 92.5 33 ARG B O 1
ATOM 1572 N N . LYS B 1 34 ? 6.621 20.156 0.513 1 93.75 34 LYS B N 1
ATOM 1573 C CA . LYS B 1 34 ? 5.238 19.906 0.917 1 93.75 34 LYS B CA 1
ATOM 1574 C C . LYS B 1 34 ? 5.133 19.734 2.43 1 93.75 34 LYS B C 1
ATOM 1576 O O . LYS B 1 34 ? 4.062 19.406 2.945 1 93.75 34 LYS B O 1
ATOM 1581 N N . VAL B 1 35 ? 6.207 19.875 3.074 1 97.44 35 VAL B N 1
ATOM 1582 C CA . VAL B 1 35 ? 6.312 19.797 4.527 1 97.44 35 VAL B CA 1
ATOM 1583 C C . VAL B 1 35 ? 6.93 21.078 5.07 1 97.44 35 VAL B C 1
ATOM 1585 O O . VAL B 1 35 ? 7.883 21.609 4.492 1 97.44 35 VAL B O 1
ATOM 1588 N N . ARG B 1 36 ? 6.344 21.578 6.137 1 96.5 36 ARG B N 1
ATOM 1589 C CA . ARG B 1 36 ? 6.918 22.781 6.734 1 96.5 36 ARG B CA 1
ATOM 1590 C C . ARG B 1 36 ? 6.602 22.859 8.227 1 96.5 36 ARG B C 1
ATOM 1592 O O . ARG B 1 36 ? 5.812 22.062 8.734 1 96.5 36 ARG B O 1
ATOM 1599 N N . ARG B 1 37 ? 7.23 23.844 8.828 1 97.81 37 ARG B N 1
ATOM 1600 C CA . ARG B 1 37 ? 6.988 24.125 10.242 1 97.81 37 ARG B CA 1
ATOM 1601 C C . ARG B 1 37 ? 6.098 25.344 10.414 1 97.81 37 ARG B C 1
ATOM 1603 O O . ARG B 1 37 ? 6.188 26.297 9.641 1 97.81 37 ARG B O 1
ATOM 1610 N N . LEU B 1 38 ? 5.285 25.266 11.422 1 98.06 38 LEU B N 1
ATOM 1611 C CA . LEU B 1 38 ? 4.438 26.391 11.812 1 98.06 38 LEU B CA 1
ATOM 1612 C C . LEU B 1 38 ? 4.613 26.719 13.289 1 98.06 38 LEU B C 1
ATOM 1614 O O . LEU B 1 38 ? 5.246 25.953 14.023 1 98.06 38 LEU B O 1
ATOM 1618 N N . TYR B 1 39 ? 4.039 27.844 13.703 1 97.94 39 TYR B N 1
ATOM 1619 C CA . TYR B 1 39 ? 3.957 28.266 15.102 1 97.94 39 TYR B CA 1
ATOM 1620 C C . TYR B 1 39 ? 5.332 28.234 15.758 1 97.94 39 TYR B C 1
ATOM 1622 O O . TYR B 1 39 ? 5.527 27.562 16.781 1 97.94 39 TYR B O 1
ATOM 1630 N N . ASN B 1 40 ? 6.246 28.938 15.203 1 97.06 40 ASN B N 1
ATOM 1631 C CA . ASN B 1 40 ? 7.602 29.094 15.703 1 97.06 40 ASN B CA 1
ATOM 1632 C C . ASN B 1 40 ? 8.352 27.781 15.742 1 97.06 40 ASN B C 1
ATOM 1634 O O . ASN B 1 40 ? 9.109 27.516 16.688 1 97.06 40 ASN B O 1
ATOM 1638 N N . GLY B 1 41 ? 7.996 26.891 14.828 1 97.25 41 GLY B N 1
ATOM 1639 C CA . GLY B 1 41 ? 8.727 25.656 14.641 1 97.25 41 GLY B CA 1
ATOM 1640 C C . GLY B 1 41 ? 8.234 24.516 15.523 1 97.25 41 GLY B C 1
ATOM 1641 O O . GLY B 1 41 ? 8.82 23.438 15.547 1 97.25 41 GLY B O 1
ATOM 1642 N N . LYS B 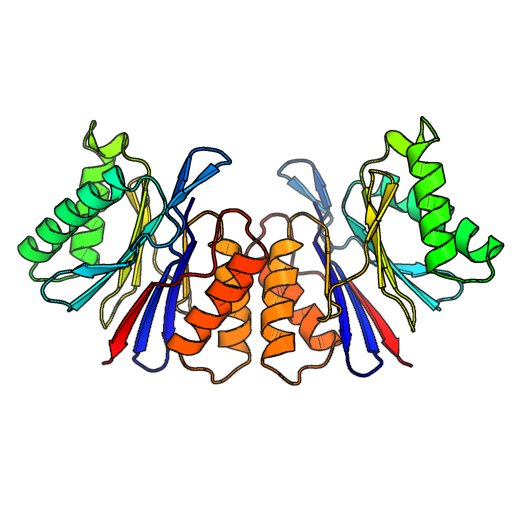1 42 ? 7.129 24.734 16.156 1 97.88 42 LYS B N 1
ATOM 1643 C CA . LYS B 1 42 ? 6.691 23.75 17.156 1 97.88 42 LYS B CA 1
ATOM 1644 C C . LYS B 1 42 ? 5.66 22.797 16.562 1 97.88 42 LYS B C 1
ATOM 1646 O O . LYS B 1 42 ? 5.316 21.781 17.188 1 97.88 42 LYS B O 1
ATOM 1651 N N . VAL B 1 43 ? 5.219 23.094 15.383 1 98.56 43 VAL B N 1
ATOM 1652 C CA . VAL B 1 43 ? 4.223 22.25 14.719 1 98.56 43 VAL B CA 1
ATOM 1653 C C . VAL B 1 43 ? 4.711 21.859 13.328 1 98.56 43 VAL B C 1
ATOM 1655 O O . VAL B 1 43 ? 5.094 22.719 12.531 1 98.56 43 VAL B O 1
ATOM 1658 N N . LEU B 1 44 ? 4.754 20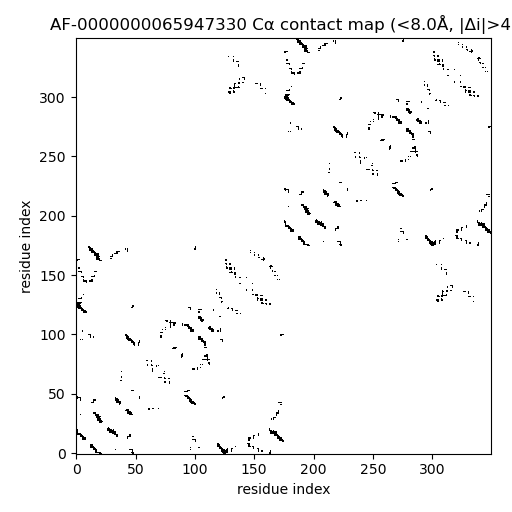.531 13.086 1 98.75 44 LEU B N 1
ATOM 1659 C CA . LEU B 1 44 ? 5.055 20.031 11.75 1 98.75 44 LEU B CA 1
ATOM 1660 C C . LEU B 1 44 ? 3.781 19.875 10.93 1 98.75 44 LEU B C 1
ATOM 1662 O O . LEU B 1 44 ? 2.754 19.422 11.445 1 98.75 44 LEU B O 1
ATOM 1666 N N . THR B 1 45 ? 3.916 20.219 9.641 1 98.5 45 THR B N 1
ATOM 1667 C CA . THR B 1 45 ? 2.75 20.078 8.773 1 98.5 45 THR B CA 1
ATOM 1668 C C . THR B 1 45 ? 3.154 19.547 7.402 1 98.5 45 THR B C 1
ATOM 1670 O O . THR B 1 45 ? 4.254 19.828 6.922 1 98.5 45 THR B O 1
ATOM 1673 N N . GLY B 1 46 ? 2.273 18.734 6.844 1 97.75 46 GLY B N 1
ATOM 1674 C CA . GLY B 1 46 ? 2.32 18.297 5.457 1 97.75 46 GLY B CA 1
ATOM 1675 C C . GLY B 1 46 ? 0.964 18.328 4.777 1 97.75 46 GLY B C 1
ATOM 1676 O O . GLY B 1 46 ? -0.069 18.203 5.441 1 97.75 46 GLY B O 1
ATOM 1677 N N . PHE B 1 47 ? 1.047 18.562 3.443 1 96.25 47 PHE B N 1
ATOM 1678 C CA . PHE B 1 47 ? -0.241 18.641 2.764 1 96.25 47 PHE B CA 1
ATOM 1679 C C . PHE B 1 47 ? -0.283 17.688 1.57 1 96.25 47 PHE B C 1
ATOM 1681 O O . PHE B 1 47 ? 0.761 17.281 1.057 1 96.25 47 PHE B O 1
ATOM 1688 N N . ALA B 1 48 ? -1.433 17.266 1.199 1 94.19 48 ALA B N 1
ATOM 1689 C CA . ALA B 1 48 ? -1.752 16.594 -0.053 1 94.19 48 ALA B CA 1
ATOM 1690 C C . ALA B 1 48 ? -2.893 17.297 -0.784 1 94.19 48 ALA B C 1
ATOM 1692 O O . ALA B 1 48 ? -3.932 17.594 -0.188 1 94.19 48 ALA B O 1
ATOM 1693 N N . GLY B 1 49 ? -2.705 17.531 -2.082 1 90.75 49 GLY B N 1
ATOM 1694 C CA . GLY B 1 49 ? -3.676 18.281 -2.871 1 90.75 49 GLY B CA 1
ATOM 1695 C C . GLY B 1 49 ? -3.078 19.484 -3.574 1 90.75 49 GLY B C 1
ATOM 1696 O O . GLY B 1 49 ? -1.896 19.484 -3.922 1 90.75 49 GLY B O 1
ATOM 1697 N N . GLY B 1 50 ? -3.924 20.453 -3.92 1 88.06 50 GLY B N 1
ATOM 1698 C CA . GLY B 1 50 ? -3.467 21.641 -4.625 1 88.06 50 GLY B CA 1
ATOM 1699 C C . GLY B 1 50 ? -2.518 22.5 -3.803 1 88.06 50 GLY B C 1
ATOM 1700 O O . GLY B 1 50 ? -2.805 22.812 -2.648 1 88.06 50 GLY B O 1
ATOM 1701 N N . THR B 1 51 ? -1.441 22.906 -4.43 1 88.19 51 THR B N 1
ATOM 1702 C CA . THR B 1 51 ? -0.413 23.672 -3.727 1 88.19 51 THR B CA 1
ATOM 1703 C C . THR B 1 51 ? -0.963 25.016 -3.248 1 88.19 51 THR B C 1
ATOM 1705 O O . THR B 1 51 ? -0.749 25.391 -2.098 1 88.19 51 THR B O 1
ATOM 1708 N N . ALA B 1 52 ? -1.633 25.641 -4.156 1 88.06 52 ALA B N 1
ATOM 1709 C CA . ALA B 1 52 ? -2.184 26.938 -3.799 1 88.06 52 ALA B CA 1
ATOM 1710 C C . ALA B 1 52 ? -3.191 26.812 -2.66 1 88.06 52 ALA B C 1
ATOM 1712 O O . ALA B 1 52 ? -3.217 27.656 -1.751 1 88.06 52 ALA B O 1
ATOM 1713 N N . ASP B 1 53 ? -3.984 25.859 -2.754 1 92.69 53 ASP B N 1
ATOM 1714 C CA . ASP B 1 53 ? -4.961 25.609 -1.702 1 92.69 53 ASP B CA 1
ATOM 1715 C C . ASP B 1 53 ? -4.273 25.297 -0.375 1 92.69 53 ASP B C 1
ATOM 1717 O O . ASP B 1 53 ? -4.73 25.734 0.684 1 92.69 53 ASP B O 1
ATOM 1721 N N . ALA B 1 54 ? -3.244 24.547 -0.448 1 92.94 54 ALA B N 1
ATOM 1722 C CA . ALA B 1 54 ? -2.496 24.156 0.744 1 92.94 54 ALA B CA 1
ATOM 1723 C C . ALA B 1 54 ? -1.922 25.391 1.454 1 92.94 54 ALA B C 1
ATOM 1725 O O . ALA B 1 54 ? -1.956 25.469 2.684 1 92.94 54 ALA B O 1
ATOM 1726 N N . PHE B 1 55 ? -1.425 26.375 0.729 1 93.19 55 PHE B N 1
ATOM 1727 C CA . PHE B 1 55 ? -0.832 27.547 1.34 1 93.19 55 PHE B CA 1
ATOM 1728 C C . PHE B 1 55 ? -1.891 28.375 2.061 1 93.19 55 PHE B C 1
ATOM 1730 O O . PHE B 1 55 ? -1.626 28.953 3.121 1 93.19 55 PHE B O 1
ATOM 1737 N N . THR B 1 56 ? -3.023 28.375 1.431 1 95.06 56 THR B N 1
ATOM 1738 C CA . THR B 1 56 ? -4.137 29.047 2.09 1 95.06 56 THR B CA 1
ATOM 1739 C C . THR B 1 56 ? -4.473 28.375 3.416 1 95.06 56 THR B C 1
ATOM 1741 O O . THR B 1 56 ? -4.656 29.031 4.434 1 95.06 56 THR B O 1
ATOM 1744 N N . LEU B 1 57 ? -4.512 27.094 3.371 1 95.81 57 LEU B N 1
ATOM 1745 C CA . LEU B 1 57 ? -4.852 26.328 4.566 1 95.81 57 LEU B CA 1
ATOM 1746 C C . LEU B 1 57 ? -3.768 26.484 5.629 1 95.81 57 LEU B C 1
ATOM 1748 O O . LEU B 1 57 ? -4.07 26.531 6.824 1 95.81 57 LEU B O 1
ATOM 1752 N N . PHE B 1 58 ? -2.537 26.531 5.211 1 96.69 58 PHE B N 1
ATOM 1753 C CA . PHE B 1 58 ? -1.448 26.75 6.156 1 96.69 58 PHE B CA 1
ATOM 1754 C C . PHE B 1 58 ? -1.615 28.078 6.879 1 96.69 58 PHE B C 1
ATOM 1756 O O . PHE B 1 58 ? -1.422 28.156 8.094 1 96.69 58 PHE B O 1
ATOM 1763 N N . GLU B 1 59 ? -1.957 29.031 6.129 1 97.19 59 GLU B N 1
ATOM 1764 C CA . GLU B 1 59 ? -2.129 30.359 6.711 1 97.19 59 GLU B CA 1
ATOM 1765 C C . GLU B 1 59 ? -3.285 30.375 7.707 1 97.19 59 GLU B C 1
ATOM 1767 O O . GLU B 1 59 ? -3.164 30.953 8.797 1 97.19 59 GLU B O 1
ATOM 1772 N N . LEU B 1 60 ? -4.344 29.812 7.285 1 97 60 LEU B N 1
ATOM 1773 C CA . LEU B 1 60 ? -5.512 29.766 8.164 1 97 60 LEU B CA 1
ATOM 1774 C C . LEU B 1 60 ? -5.199 28.969 9.43 1 97 60 LEU B C 1
ATOM 1776 O O . LEU B 1 60 ? -5.598 29.375 10.523 1 97 60 LEU B O 1
ATOM 1780 N N . PHE B 1 61 ? -4.488 27.906 9.289 1 98.31 61 PHE B N 1
ATOM 1781 C CA . PHE B 1 61 ? -4.168 27.078 10.445 1 98.31 61 PHE B CA 1
ATOM 1782 C C . PHE B 1 61 ? -3.219 27.797 11.391 1 98.31 61 PHE B C 1
ATOM 1784 O O . PHE B 1 61 ? -3.348 27.703 12.609 1 98.31 61 PHE B O 1
ATOM 1791 N N . GLU B 1 62 ? -2.303 28.422 10.836 1 98.12 62 GLU B N 1
ATOM 1792 C CA . GLU B 1 62 ? -1.384 29.219 11.656 1 98.12 62 GLU B CA 1
ATOM 1793 C C . GLU B 1 62 ? -2.139 30.234 12.508 1 98.12 62 GLU B C 1
ATOM 1795 O O . GLU B 1 62 ? -1.823 30.422 13.68 1 98.12 62 GLU B O 1
ATOM 1800 N N . ARG B 1 63 ? -3.094 30.859 11.914 1 98.19 63 ARG B N 1
ATOM 1801 C CA . ARG B 1 63 ? -3.912 31.812 12.656 1 98.19 63 ARG B CA 1
ATOM 1802 C C . ARG B 1 63 ? -4.652 31.125 13.797 1 98.19 63 ARG B C 1
ATOM 1804 O O . ARG B 1 63 ? -4.773 31.688 14.891 1 98.19 63 ARG B O 1
ATOM 1811 N N . LYS B 1 64 ? -5.207 29.953 13.477 1 98.38 64 LYS B N 1
ATOM 1812 C CA . LYS B 1 64 ? -5.887 29.203 14.523 1 98.38 64 LYS B CA 1
ATOM 1813 C C . LYS B 1 64 ? -4.93 28.859 15.656 1 98.38 64 LYS B C 1
ATOM 1815 O O . LYS B 1 64 ? -5.293 28.922 16.828 1 98.38 64 LYS B O 1
ATOM 1820 N N . LEU B 1 65 ? -3.748 28.469 15.336 1 98.56 65 LEU B N 1
ATOM 1821 C CA . LEU B 1 65 ? -2.74 28.141 16.328 1 98.56 65 LEU B CA 1
ATOM 1822 C C . LEU B 1 65 ? -2.426 29.344 17.219 1 98.56 65 LEU B C 1
ATOM 1824 O O . LEU B 1 65 ? -2.32 29.219 18.438 1 98.56 65 LEU B O 1
ATOM 1828 N N . GLU B 1 66 ? -2.318 30.484 16.609 1 98.31 66 GLU B N 1
ATOM 1829 C CA . GLU B 1 66 ? -2.031 31.703 17.359 1 98.31 66 GLU B CA 1
ATOM 1830 C C . GLU B 1 66 ? -3.186 32.062 18.297 1 98.31 66 GLU B C 1
ATOM 1832 O O . GLU B 1 66 ? -2.965 32.406 19.453 1 98.31 66 GLU B O 1
ATOM 1837 N N . MET B 1 67 ? -4.293 31.984 17.828 1 97.94 67 MET B N 1
ATOM 1838 C CA . MET B 1 67 ? -5.492 32.312 18.594 1 97.94 67 MET B CA 1
ATOM 1839 C C . MET B 1 67 ? -5.637 31.391 19.812 1 97.94 67 MET B C 1
ATOM 1841 O O . MET B 1 67 ? -6.141 31.812 20.859 1 97.94 67 MET B O 1
ATOM 1845 N N . HIS B 1 68 ? -5.195 30.203 19.625 1 98.12 68 HIS B N 1
ATOM 1846 C CA . HIS B 1 68 ? -5.402 29.219 20.688 1 98.12 68 HIS B CA 1
ATOM 1847 C C . HIS B 1 68 ? -4.078 28.828 21.344 1 98.12 68 HIS B C 1
ATOM 1849 O O . HIS B 1 68 ? -3.928 27.703 21.828 1 98.12 68 HIS B O 1
ATOM 1855 N N . GLN B 1 69 ? -3.131 29.688 21.281 1 97.44 69 GLN B N 1
ATOM 1856 C CA . GLN B 1 69 ? -1.847 29.609 21.969 1 97.44 69 GLN B CA 1
ATOM 1857 C C . GLN B 1 69 ? -1.15 28.281 21.672 1 97.44 69 GLN B C 1
ATOM 1859 O O . GLN B 1 69 ? -0.649 27.625 22.594 1 97.44 69 GLN B O 1
ATOM 1864 N N . GLY B 1 70 ? -1.326 27.75 20.531 1 97.38 70 GLY B N 1
ATOM 1865 C CA . GLY B 1 70 ? -0.565 26.594 20.062 1 97.38 70 GLY B CA 1
ATOM 1866 C C . GLY B 1 70 ? -1.242 25.281 20.359 1 97.38 70 GLY B C 1
ATOM 1867 O O . GLY B 1 70 ? -0.688 24.219 20.078 1 97.38 70 GLY B O 1
ATOM 1868 N N . HIS B 1 71 ? -2.396 25.297 20.984 1 97.88 71 HIS B N 1
ATOM 1869 C CA . HIS B 1 71 ? -3.119 24.047 21.234 1 97.88 71 HIS B CA 1
ATOM 1870 C C . HIS B 1 71 ? -3.529 23.391 19.922 1 97.88 71 HIS B C 1
ATOM 1872 O O . HIS B 1 71 ? -4.488 23.812 19.281 1 97.88 71 HIS B O 1
ATOM 1878 N N . LEU B 1 72 ? -2.951 22.297 19.641 1 98.5 72 LEU B N 1
ATOM 1879 C CA . LEU B 1 72 ? -3.035 21.703 18.312 1 98.5 72 LEU B CA 1
ATOM 1880 C C . LEU B 1 72 ? -4.453 21.219 18.031 1 98.5 72 LEU B C 1
ATOM 1882 O O . LEU B 1 72 ? -5.035 21.562 17 1 98.5 72 LEU B O 1
ATOM 1886 N N . LEU B 1 73 ? -4.988 20.375 18.906 1 98.12 73 LEU B N 1
ATOM 1887 C CA . LEU B 1 73 ? -6.297 19.781 18.672 1 98.12 73 LEU B CA 1
ATOM 1888 C C . LEU B 1 73 ? -7.371 20.859 18.547 1 98.12 73 LEU B C 1
ATOM 1890 O O . LEU B 1 73 ? -8.203 20.797 17.625 1 98.12 73 LEU B O 1
ATOM 1894 N N . LYS B 1 74 ? -7.352 21.797 19.359 1 98.06 74 LYS B N 1
ATOM 1895 C CA . LYS B 1 74 ? -8.336 22.875 19.312 1 98.06 74 LYS B CA 1
ATOM 1896 C C . LYS B 1 74 ? -8.219 23.656 18 1 98.06 74 LYS B C 1
ATOM 1898 O O . LYS B 1 74 ? -9.227 23.969 17.375 1 98.06 74 LYS B O 1
ATOM 1903 N N . SER B 1 75 ? -7.031 23.969 17.656 1 98.38 75 SER B N 1
ATOM 1904 C CA . SER B 1 75 ? -6.793 24.703 16.422 1 98.38 75 SER B CA 1
ATOM 1905 C C . SER B 1 75 ? -7.277 23.906 15.211 1 98.38 75 SER B C 1
ATOM 1907 O O . SER B 1 75 ? -7.879 24.469 14.289 1 98.38 75 SER B O 1
ATOM 1909 N N . ALA B 1 76 ? -7.035 22.609 15.219 1 98.38 76 ALA B N 1
ATOM 1910 C CA . ALA B 1 76 ? -7.453 21.75 14.125 1 98.38 76 ALA B CA 1
ATOM 1911 C C . ALA B 1 76 ? -8.977 21.672 14.023 1 98.38 76 ALA B C 1
ATOM 1913 O O . ALA B 1 76 ? -9.539 21.766 12.93 1 98.38 76 ALA B O 1
ATOM 1914 N N . VAL B 1 77 ? -9.617 21.547 15.117 1 97.75 77 VAL B N 1
ATOM 1915 C CA . VAL B 1 77 ? -11.07 21.438 15.164 1 97.75 77 VAL B CA 1
ATOM 1916 C C . VAL B 1 77 ? -11.703 22.75 14.672 1 97.75 77 VAL B C 1
ATOM 1918 O O . VAL B 1 77 ? -12.688 22.734 13.938 1 97.75 77 VAL B O 1
ATOM 1921 N N . GLU B 1 78 ? -11.188 23.844 15.031 1 97.62 78 GLU B N 1
ATOM 1922 C CA . GLU B 1 78 ? -11.703 25.141 14.625 1 97.62 78 GLU B CA 1
ATOM 1923 C C . GLU B 1 78 ? -11.531 25.359 13.125 1 97.62 78 GLU B C 1
ATOM 1925 O O . GLU B 1 78 ? -12.414 25.922 12.469 1 97.62 78 GLU B O 1
ATOM 1930 N N . LEU B 1 79 ? -10.367 25.031 12.672 1 97.38 79 LEU B N 1
ATOM 1931 C CA . LEU B 1 79 ? -10.18 25.125 11.227 1 97.38 79 LEU B CA 1
ATOM 1932 C C . LEU B 1 79 ? -11.164 24.219 10.492 1 97.38 79 LEU B C 1
ATOM 1934 O O . LEU B 1 79 ? -11.758 24.641 9.492 1 97.38 79 LEU B O 1
ATOM 1938 N N . ALA B 1 80 ? -11.305 23.031 10.969 1 96.69 80 ALA B N 1
ATOM 1939 C CA . ALA B 1 80 ? -12.227 22.078 10.344 1 96.69 80 ALA B CA 1
ATOM 1940 C C . ALA B 1 80 ? -13.656 22.625 10.328 1 96.69 80 ALA B C 1
ATOM 1942 O O . ALA B 1 80 ? -14.375 22.469 9.344 1 96.69 80 ALA B O 1
ATOM 1943 N N . LYS B 1 81 ? -14.031 23.172 11.375 1 95.31 81 LYS B N 1
ATOM 1944 C CA . LYS B 1 81 ? -15.352 23.797 11.477 1 95.31 81 LYS B CA 1
ATOM 1945 C C . LYS B 1 81 ? -15.516 24.906 10.453 1 95.31 81 LYS B C 1
ATOM 1947 O O . LYS B 1 81 ? -16.547 24.984 9.773 1 95.31 81 LYS B O 1
ATOM 1952 N N . GLU B 1 82 ? -14.586 25.719 10.367 1 95.38 82 GLU B N 1
ATOM 1953 C CA . GLU B 1 82 ? -14.617 26.812 9.391 1 95.38 82 GLU B CA 1
ATOM 1954 C C . GLU B 1 82 ? -14.641 26.266 7.965 1 95.38 82 GLU B C 1
ATOM 1956 O O . GLU B 1 82 ? -15.328 26.812 7.102 1 95.38 82 GLU B O 1
ATOM 1961 N N . TRP B 1 83 ? -13.875 25.172 7.766 1 93.5 83 TRP B N 1
ATOM 1962 C CA . TRP B 1 83 ? -13.781 24.531 6.461 1 93.5 83 TRP B CA 1
ATOM 1963 C C . TRP B 1 83 ? -15.156 24.047 5.992 1 93.5 83 TRP B C 1
ATOM 1965 O O . TRP B 1 83 ? -15.5 24.188 4.816 1 93.5 83 TRP B O 1
ATOM 1975 N N . ARG B 1 84 ? -15.945 23.688 6.871 1 91.88 84 ARG B N 1
ATOM 1976 C CA . ARG B 1 84 ? -17.25 23.094 6.559 1 91.88 84 ARG B CA 1
ATOM 1977 C C . ARG B 1 84 ? -18.297 24.188 6.359 1 91.88 84 ARG B C 1
ATOM 1979 O O . ARG B 1 84 ? -19.281 23.984 5.645 1 91.88 84 ARG B O 1
ATOM 1986 N N . THR B 1 85 ? -18.109 25.25 6.926 1 91.81 85 THR B N 1
ATOM 1987 C CA . THR B 1 85 ? -19.188 26.234 6.984 1 91.81 85 THR B CA 1
ATOM 1988 C C . THR B 1 85 ? -18.938 27.359 5.98 1 91.81 85 THR B C 1
ATOM 1990 O O . THR B 1 85 ? -19.875 28.031 5.551 1 91.81 85 THR B O 1
ATOM 1993 N N . ASP B 1 86 ? -17.703 27.562 5.621 1 93.19 86 ASP B N 1
ATOM 1994 C CA . ASP B 1 86 ? -17.359 28.641 4.707 1 93.19 86 ASP B CA 1
ATOM 1995 C C . ASP B 1 86 ? -17.391 28.172 3.256 1 93.19 86 ASP B C 1
ATOM 1997 O O . ASP B 1 86 ? -16.688 27.219 2.887 1 93.19 86 ASP B O 1
ATOM 2001 N N . ARG B 1 87 ? -18.062 28.859 2.371 1 91.69 87 ARG B N 1
ATOM 2002 C CA . ARG B 1 87 ? -18.312 28.453 0.989 1 91.69 87 ARG B CA 1
ATOM 2003 C C . ARG B 1 87 ? -17.016 28.438 0.189 1 91.69 87 ARG B C 1
ATOM 2005 O O . ARG B 1 87 ? -16.797 27.562 -0.646 1 91.69 87 ARG B O 1
ATOM 2012 N N . ALA B 1 88 ? -16.203 29.438 0.417 1 91.38 88 ALA B N 1
ATOM 2013 C CA . ALA B 1 88 ? -14.953 29.531 -0.321 1 91.38 88 ALA B CA 1
ATOM 2014 C C . ALA B 1 88 ? -13.992 28.422 0.077 1 91.38 88 ALA B C 1
ATOM 2016 O O . ALA B 1 88 ? -13.297 27.859 -0.772 1 91.38 88 ALA B O 1
ATOM 2017 N N . LEU B 1 89 ? -14.008 28.062 1.334 1 92.19 89 LEU B N 1
ATOM 2018 C CA . LEU B 1 89 ? -13.094 27.047 1.827 1 92.19 89 LEU B CA 1
ATOM 2019 C C . LEU B 1 89 ? -13.539 25.656 1.399 1 92.19 89 LEU B C 1
ATOM 2021 O O . LEU B 1 89 ? -12.711 24.766 1.2 1 92.19 89 LEU B O 1
ATOM 2025 N N . ARG B 1 90 ? -14.797 25.484 1.227 1 91.56 90 ARG B N 1
ATOM 2026 C CA . ARG B 1 90 ? -15.328 24.188 0.826 1 91.56 90 ARG B CA 1
ATOM 2027 C C . ARG B 1 90 ? -14.828 23.781 -0.56 1 91.56 90 ARG B 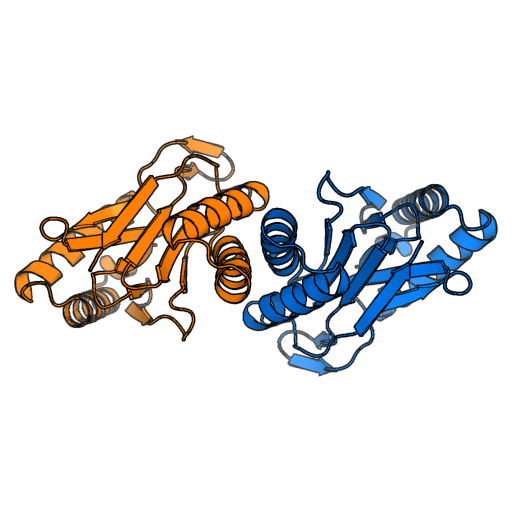C 1
ATOM 2029 O O . ARG B 1 90 ? -14.836 22.609 -0.917 1 91.56 90 ARG B O 1
ATOM 2036 N N . ARG B 1 91 ? -14.375 24.766 -1.233 1 93 91 ARG B N 1
ATOM 2037 C CA . ARG B 1 91 ? -13.945 24.531 -2.607 1 93 91 ARG B CA 1
ATOM 2038 C C . ARG B 1 91 ? -12.484 24.125 -2.66 1 93 91 ARG B C 1
ATOM 2040 O O . ARG B 1 91 ? -12.008 23.625 -3.684 1 93 91 ARG B O 1
ATOM 2047 N N . LEU B 1 92 ? -11.844 24.297 -1.555 1 91.19 92 LEU B N 1
ATOM 2048 C CA . LEU B 1 92 ? -10.43 23.953 -1.52 1 91.19 92 LEU B CA 1
ATOM 2049 C C . LEU B 1 92 ? -10.234 22.438 -1.528 1 91.19 92 LEU B C 1
ATOM 2051 O O . LEU B 1 92 ? -11 21.703 -0.889 1 91.19 92 LEU B O 1
ATOM 2055 N N . GLU B 1 93 ? -9.289 22 -2.314 1 91.5 93 GLU B N 1
ATOM 2056 C CA . GLU B 1 93 ? -8.977 20.578 -2.432 1 91.5 93 GLU B CA 1
ATOM 2057 C C . GLU B 1 93 ? -7.598 20.266 -1.851 1 91.5 93 GLU B C 1
ATOM 2059 O O . GLU B 1 93 ? -6.605 20.25 -2.578 1 91.5 93 GLU B O 1
ATOM 2064 N N . ALA B 1 94 ? -7.629 19.938 -0.621 1 92.69 94 ALA B N 1
ATOM 2065 C CA . ALA B 1 94 ? -6.398 19.562 0.077 1 92.69 94 ALA B CA 1
ATOM 2066 C C . ALA B 1 94 ? -6.703 18.938 1.436 1 92.69 94 ALA B C 1
ATOM 2068 O O . ALA B 1 94 ? -7.859 18.906 1.863 1 92.69 94 ALA B O 1
ATOM 2069 N N . MET B 1 95 ? -5.68 18.266 1.933 1 95.25 95 MET B N 1
ATOM 2070 C CA . MET B 1 95 ? -5.707 17.766 3.305 1 95.25 95 MET B CA 1
ATOM 2071 C C . MET B 1 95 ? -4.383 18.047 4.012 1 95.25 95 MET B C 1
ATOM 2073 O O . MET B 1 95 ? -3.35 18.203 3.361 1 95.25 95 MET B O 1
ATOM 2077 N N . LEU B 1 96 ? -4.512 18.078 5.34 1 97.44 96 LEU B N 1
ATOM 2078 C CA . LEU B 1 96 ? -3.316 18.406 6.109 1 97.44 96 LEU B CA 1
ATOM 2079 C C . LEU B 1 96 ? -3.012 17.312 7.121 1 97.44 96 LEU B C 1
ATOM 2081 O O . LEU B 1 96 ? -3.926 16.75 7.73 1 97.44 96 LEU B O 1
ATOM 2085 N N . ILE B 1 97 ? -1.753 17 7.227 1 98.5 97 ILE B N 1
ATOM 2086 C CA . ILE B 1 97 ? -1.234 16.375 8.445 1 98.5 97 ILE B CA 1
ATOM 2087 C C . ILE B 1 97 ? -0.584 17.453 9.32 1 98.5 97 ILE B C 1
ATOM 2089 O O . ILE B 1 97 ? 0.197 18.266 8.836 1 98.5 97 ILE B O 1
ATOM 2093 N N . VAL B 1 98 ? -0.933 17.422 10.594 1 98.75 98 VAL B N 1
ATOM 2094 C CA . VAL B 1 98 ? -0.33 18.344 11.547 1 98.75 98 VAL B CA 1
ATOM 2095 C C . VAL B 1 98 ? 0.103 17.578 12.797 1 98.75 98 VAL B C 1
ATOM 2097 O O . VAL B 1 98 ? -0.602 16.688 13.266 1 98.75 98 VAL B O 1
ATOM 2100 N N . ALA B 1 99 ? 1.27 17.938 13.297 1 98.62 99 ALA B N 1
ATOM 2101 C CA . ALA B 1 99 ? 1.794 17.219 14.453 1 98.62 99 ALA B CA 1
ATOM 2102 C C . ALA B 1 99 ? 2.648 18.125 15.328 1 98.62 99 ALA B C 1
ATOM 2104 O O . ALA B 1 99 ? 3.42 18.938 14.812 1 98.62 99 ALA B O 1
ATOM 2105 N N . ASP B 1 100 ? 2.469 18.031 16.625 1 98.19 100 ASP B N 1
ATOM 2106 C CA . ASP B 1 100 ? 3.412 18.625 17.578 1 98.19 100 ASP B CA 1
ATOM 2107 C C . ASP B 1 100 ? 4.016 17.562 18.484 1 98.19 100 ASP B C 1
ATOM 2109 O O . ASP B 1 100 ? 4.012 16.375 18.141 1 98.19 100 ASP B O 1
ATOM 2113 N N . 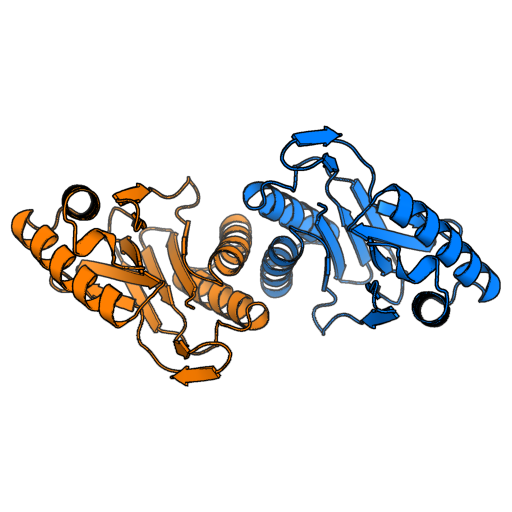LYS B 1 101 ? 4.59 17.969 19.562 1 96.81 101 LYS B N 1
ATOM 2114 C CA . LYS B 1 101 ? 5.324 17.016 20.406 1 96.81 101 LYS B CA 1
ATOM 2115 C C . LYS B 1 101 ? 4.379 16.016 21.062 1 96.81 101 LYS B C 1
ATOM 2117 O O . LYS B 1 101 ? 4.805 14.938 21.469 1 96.81 101 LYS B O 1
ATOM 2122 N N . THR B 1 102 ? 3.102 16.297 21.031 1 94.69 102 THR B N 1
ATOM 2123 C CA . THR B 1 102 ? 2.211 15.469 21.844 1 94.69 102 THR B CA 1
ATOM 2124 C C . THR B 1 102 ? 1.173 14.773 20.969 1 94.69 102 THR B C 1
ATOM 2126 O O . THR B 1 102 ? 0.698 13.688 21.312 1 94.69 102 THR B O 1
ATOM 2129 N N . GLU B 1 103 ? 0.785 15.477 19.844 1 96.19 103 GLU B N 1
ATOM 2130 C CA . GLU B 1 103 ? -0.329 14.953 19.062 1 96.19 103 GLU B CA 1
ATOM 2131 C C . GLU B 1 103 ? -0.026 15.008 17.562 1 96.19 103 GLU B C 1
ATOM 2133 O O . GLU B 1 103 ? 0.768 15.836 17.109 1 96.19 103 GLU B O 1
ATOM 2138 N N . SER B 1 104 ? -0.623 14.047 16.828 1 98.19 104 SER B N 1
ATOM 2139 C CA . SER B 1 104 ? -0.669 14.031 15.375 1 98.19 104 SER B CA 1
ATOM 2140 C C . SER B 1 104 ? -2.104 13.93 14.867 1 98.19 104 SER B C 1
ATOM 2142 O O . SER B 1 104 ? -2.904 13.156 15.398 1 98.19 104 SER B O 1
ATOM 2144 N N . LEU B 1 105 ? -2.436 14.781 13.812 1 98.69 105 LEU B N 1
ATOM 2145 C CA . LEU B 1 105 ? -3.805 14.82 13.312 1 98.69 105 LEU B CA 1
ATOM 2146 C C . LEU B 1 105 ? -3.826 14.938 11.797 1 98.69 105 LEU B C 1
ATOM 2148 O O . LEU B 1 105 ? -2.887 15.469 11.195 1 98.69 105 LEU B O 1
ATOM 2152 N N . ILE B 1 106 ? -4.891 14.398 11.234 1 98.38 106 ILE B N 1
ATOM 2153 C CA . ILE B 1 106 ? -5.242 14.734 9.859 1 98.38 106 ILE B CA 1
ATOM 2154 C C . ILE B 1 106 ? -6.449 15.672 9.844 1 98.38 106 ILE B C 1
ATOM 2156 O O . ILE B 1 106 ? -7.43 15.438 10.555 1 98.38 106 ILE B O 1
ATOM 2160 N N . ILE B 1 107 ? -6.344 16.75 9.109 1 97.69 107 ILE B N 1
ATOM 2161 C CA . ILE B 1 107 ? -7.48 17.609 8.812 1 97.69 107 ILE B CA 1
ATOM 2162 C C . ILE B 1 107 ? -7.934 17.391 7.371 1 97.69 107 ILE B C 1
ATOM 2164 O O . ILE B 1 107 ? -7.207 17.719 6.43 1 97.69 107 ILE B O 1
ATOM 2168 N N . THR B 1 108 ? -9.164 16.938 7.199 1 94.44 108 THR B N 1
ATOM 2169 C CA . THR B 1 108 ? -9.641 16.578 5.867 1 94.44 108 THR B CA 1
ATOM 2170 C C . THR B 1 108 ? -10.477 17.719 5.27 1 94.44 108 THR B C 1
ATOM 2172 O O . THR B 1 108 ? -10.961 18.578 5.992 1 94.44 108 THR B O 1
ATOM 2175 N N . GLY B 1 109 ? -10.586 17.625 3.938 1 86.56 109 GLY B N 1
ATOM 2176 C CA . GLY B 1 109 ? -11.352 18.625 3.209 1 86.56 109 GLY B CA 1
ATOM 2177 C C . GLY B 1 109 ? -12.82 18.656 3.594 1 86.56 109 GLY B C 1
ATOM 2178 O O . GLY B 1 109 ? -13.5 19.656 3.402 1 86.56 109 GLY B O 1
ATOM 2179 N N . ASN B 1 110 ? -13.273 17.562 4.141 1 88.44 110 ASN B N 1
ATOM 2180 C CA . ASN B 1 110 ? -14.672 17.484 4.555 1 88.44 110 ASN B CA 1
ATOM 2181 C C . ASN B 1 110 ? -14.867 18.062 5.957 1 88.44 110 ASN B C 1
ATOM 2183 O O . ASN B 1 110 ? -15.984 18.062 6.48 1 88.44 110 ASN B O 1
ATOM 2187 N N . GLY B 1 111 ? -13.742 18.562 6.48 1 86.69 111 GLY B N 1
ATOM 2188 C CA . GLY B 1 111 ? -13.82 19.203 7.781 1 86.69 111 GLY B CA 1
ATOM 2189 C C . GLY B 1 111 ? -13.773 18.219 8.938 1 86.69 111 GLY B C 1
ATOM 2190 O O . GLY B 1 111 ? -14.375 18.453 9.984 1 86.69 111 GLY B O 1
ATOM 2191 N N . ASP B 1 112 ? -13.234 17.078 8.758 1 93.31 112 ASP B N 1
ATOM 2192 C CA . ASP B 1 112 ? -13.031 16.109 9.836 1 93.31 112 ASP B CA 1
ATOM 2193 C C . ASP B 1 112 ? -11.617 16.219 10.398 1 93.31 112 ASP B C 1
ATOM 2195 O O . ASP B 1 112 ? -10.688 16.609 9.688 1 93.31 112 ASP B O 1
ATOM 2199 N N . VAL B 1 113 ? -11.531 15.898 11.656 1 97.56 113 VAL B N 1
ATOM 2200 C CA . VAL B 1 113 ? -10.242 15.758 12.32 1 97.56 113 VAL B CA 1
ATOM 2201 C C . VAL B 1 113 ? -10.031 14.312 12.75 1 97.56 113 VAL B C 1
ATOM 2203 O O . VAL B 1 113 ? -10.812 13.766 13.531 1 97.56 113 VAL B O 1
ATOM 2206 N N . VAL B 1 114 ? -8.93 13.719 12.227 1 97 114 VAL B N 1
ATOM 2207 C CA . VAL B 1 114 ? -8.703 12.297 12.445 1 97 114 VAL B CA 1
ATOM 2208 C C . VAL B 1 114 ? -7.418 12.094 13.25 1 97 114 VAL B C 1
ATOM 2210 O O . VAL B 1 114 ? -6.391 12.711 12.953 1 97 114 VAL B O 1
ATOM 2213 N N . GLN B 1 115 ? -7.512 11.227 14.242 1 96.69 115 GLN B N 1
ATOM 2214 C CA . GLN B 1 115 ? -6.348 10.836 15.031 1 96.69 115 GLN B CA 1
ATOM 2215 C C . GLN B 1 115 ? -5.781 9.5 14.555 1 96.69 115 GLN B C 1
ATOM 2217 O O . GLN B 1 115 ? -6.5 8.688 13.969 1 96.69 115 GLN B O 1
ATOM 2222 N N . PRO B 1 116 ? -4.445 9.367 14.766 1 95.5 116 PRO B N 1
ATOM 2223 C CA . PRO B 1 116 ? -3.879 8.078 14.359 1 95.5 116 PRO B CA 1
ATOM 2224 C C . PRO B 1 116 ? -4.344 6.926 15.25 1 95.5 116 PRO B C 1
ATOM 2226 O O . PRO B 1 116 ? -4.852 7.156 16.344 1 95.5 116 PRO B O 1
ATOM 2229 N N . GLU B 1 117 ? -4.148 5.688 14.695 1 94.06 117 GLU B N 1
ATOM 2230 C CA . GLU B 1 117 ? -4.355 4.488 15.5 1 94.06 117 GLU B CA 1
ATOM 2231 C C . GLU B 1 117 ? -3.201 4.273 16.469 1 94.06 117 GLU B C 1
ATOM 2233 O O . GLU B 1 117 ? -2.4 5.18 16.703 1 94.06 117 GLU B O 1
ATOM 2238 N N . GLU B 1 118 ? -3.146 3.146 17.062 1 92.12 118 GLU B N 1
ATOM 2239 C CA . GLU B 1 118 ? -2.178 2.846 18.109 1 92.12 118 GLU B CA 1
ATOM 2240 C C . GLU B 1 118 ? -0.75 2.9 17.578 1 92.12 118 GLU B C 1
ATOM 2242 O O . GLU B 1 118 ? 0.185 3.213 18.312 1 92.12 118 GLU B O 1
ATOM 2247 N N . ASP B 1 119 ? -0.614 2.707 16.281 1 91.44 119 ASP B N 1
ATOM 2248 C CA . ASP B 1 119 ? 0.73 2.648 15.719 1 91.44 119 ASP B CA 1
ATOM 2249 C C . ASP B 1 119 ? 1.292 4.051 15.492 1 91.44 119 ASP B C 1
ATOM 2251 O O . ASP B 1 119 ? 2.477 4.207 15.18 1 91.44 119 ASP B O 1
ATOM 2255 N N . GLN B 1 120 ? 0.489 5.125 15.672 1 96.31 120 GLN B N 1
ATOM 2256 C CA . GLN B 1 120 ? 0.907 6.52 15.641 1 96.31 120 GLN B CA 1
ATOM 2257 C C . GLN B 1 120 ? 1.471 6.898 14.273 1 96.31 120 GLN B C 1
ATOM 2259 O O . GLN B 1 120 ? 2.459 7.629 14.188 1 96.31 120 GLN B O 1
ATOM 2264 N N . ILE B 1 121 ? 0.844 6.215 13.195 1 98.56 121 ILE B N 1
ATOM 2265 C CA . ILE B 1 121 ? 1.224 6.512 11.82 1 98.56 121 ILE B CA 1
ATOM 2266 C C . ILE B 1 121 ? 0.066 7.203 11.102 1 98.56 121 ILE B C 1
ATOM 2268 O O . ILE B 1 121 ? -1.088 6.785 11.227 1 98.56 121 ILE B O 1
ATOM 2272 N N . LEU B 1 122 ? 0.345 8.32 10.398 1 98.56 122 LEU B N 1
ATOM 2273 C CA . LEU B 1 122 ? -0.593 8.977 9.492 1 98.56 122 LEU B CA 1
ATOM 2274 C C . LEU B 1 122 ? -0.006 9.102 8.094 1 98.56 122 LEU B C 1
ATOM 2276 O O . LEU B 1 122 ? 1.2 9.305 7.938 1 98.56 122 LEU B O 1
ATOM 2280 N N . ALA B 1 123 ? -0.867 8.969 7.109 1 98.31 123 ALA B N 1
ATOM 2281 C CA . ALA B 1 123 ? -0.417 9.164 5.734 1 98.31 123 ALA B CA 1
ATOM 2282 C C . ALA B 1 123 ? -1.544 9.703 4.863 1 98.31 123 ALA B C 1
ATOM 2284 O O . ALA B 1 123 ? -2.713 9.367 5.059 1 98.31 123 ALA B O 1
ATOM 2285 N N . ILE B 1 124 ? -1.175 10.602 3.957 1 97.19 124 ILE B N 1
ATOM 2286 C CA . ILE B 1 124 ? -2.145 11.164 3.023 1 97.19 124 ILE B CA 1
ATOM 2287 C C . ILE B 1 124 ? -1.517 11.289 1.637 1 97.19 124 ILE B C 1
ATOM 2289 O O . ILE B 1 124 ? -0.292 11.234 1.496 1 97.19 124 ILE B O 1
ATOM 2293 N N . GLY B 1 125 ? -2.414 11.43 0.597 1 94.75 125 GLY B N 1
ATOM 2294 C CA . GLY B 1 125 ? -1.967 11.641 -0.77 1 94.75 125 GLY B CA 1
ATOM 2295 C C . GLY B 1 125 ? -2.023 10.383 -1.62 1 94.75 125 GLY B C 1
ATOM 2296 O O . GLY B 1 125 ? -2.342 9.305 -1.121 1 94.75 125 GLY B O 1
ATOM 2297 N N . SER B 1 126 ? -1.607 10.492 -2.887 1 93.31 126 SER B N 1
ATOM 2298 C CA . SER B 1 126 ? -1.714 9.422 -3.873 1 93.31 126 SER B CA 1
ATOM 2299 C C . SER B 1 126 ? -0.894 8.211 -3.461 1 93.31 126 SER B C 1
ATOM 2301 O O . SER B 1 126 ? -1.278 7.07 -3.738 1 93.31 126 SER B O 1
ATOM 2303 N N . GLY B 1 127 ? 0.243 8.469 -2.852 1 95.94 127 GLY B N 1
ATOM 2304 C CA . GLY B 1 127 ? 1.109 7.395 -2.383 1 95.94 127 GLY B CA 1
ATOM 2305 C C . GLY B 1 127 ? 0.972 7.125 -0.896 1 95.94 127 GLY B C 1
ATOM 2306 O O . GLY B 1 127 ? 1.724 6.328 -0.333 1 95.94 127 GLY B O 1
ATOM 2307 N N . GLY B 1 128 ? 0.036 7.77 -0.334 1 96.62 128 GLY B N 1
ATOM 2308 C CA . GLY B 1 128 ? -0.102 7.73 1.113 1 96.62 128 GLY B CA 1
ATOM 2309 C C . GLY B 1 128 ? -0.277 6.328 1.658 1 96.62 128 GLY B C 1
ATOM 2310 O O . GLY B 1 128 ? 0.406 5.934 2.605 1 96.62 128 GLY B O 1
ATOM 2311 N N . ASN B 1 129 ? -1.188 5.59 1.025 1 96.38 129 ASN B N 1
ATOM 2312 C CA . ASN B 1 129 ? -1.485 4.254 1.539 1 96.38 129 ASN B CA 1
ATOM 2313 C C . ASN B 1 129 ? -0.307 3.305 1.351 1 96.38 129 ASN B C 1
ATOM 2315 O O . ASN B 1 129 ? -0.132 2.363 2.127 1 96.38 129 ASN B O 1
ATOM 2319 N N . TYR B 1 130 ? 0.527 3.527 0.344 1 97.69 130 TYR B N 1
ATOM 2320 C CA . TYR B 1 130 ? 1.745 2.74 0.189 1 97.69 130 TYR B CA 1
ATOM 2321 C C . TYR B 1 130 ? 2.746 3.061 1.293 1 97.69 130 TYR B C 1
ATOM 2323 O O . TYR B 1 130 ? 3.348 2.156 1.875 1 97.69 130 TYR B O 1
ATOM 2331 N N . ALA B 1 131 ? 2.891 4.348 1.532 1 98.56 131 ALA B N 1
ATOM 2332 C CA . ALA B 1 131 ? 3.773 4.773 2.617 1 98.56 131 ALA B CA 1
ATOM 2333 C C . ALA B 1 131 ? 3.281 4.246 3.961 1 98.56 131 ALA B C 1
ATOM 2335 O O . ALA B 1 131 ? 4.082 3.816 4.797 1 98.56 131 ALA B O 1
ATOM 2336 N N . LEU B 1 132 ? 2.002 4.312 4.148 1 98.44 132 LEU B N 1
ATOM 2337 C CA . LEU B 1 132 ? 1.395 3.805 5.371 1 98.44 132 LEU B CA 1
ATOM 2338 C C . LEU B 1 132 ? 1.69 2.318 5.547 1 98.44 132 LEU B C 1
ATOM 2340 O O . LEU B 1 132 ? 2.059 1.878 6.637 1 98.44 132 LEU B O 1
ATOM 2344 N N . SER B 1 133 ? 1.479 1.557 4.531 1 98.5 133 SER B N 1
ATOM 2345 C CA . SER B 1 133 ? 1.729 0.119 4.547 1 98.5 133 SER B CA 1
ATOM 2346 C C . SER B 1 133 ? 3.176 -0.188 4.918 1 98.5 133 SER B C 1
ATOM 2348 O O . SER B 1 133 ? 3.436 -1.05 5.762 1 98.5 133 SER B O 1
ATOM 2350 N N . ALA B 1 134 ? 4.102 0.46 4.273 1 98.69 134 ALA B N 1
ATOM 2351 C CA . ALA B 1 134 ? 5.523 0.278 4.551 1 98.69 134 ALA B CA 1
ATOM 2352 C C . ALA B 1 134 ? 5.855 0.664 5.992 1 98.69 134 ALA B C 1
ATOM 2354 O O . ALA B 1 134 ? 6.562 -0.067 6.688 1 98.69 134 ALA B O 1
ATOM 2355 N N . ALA B 1 135 ? 5.348 1.774 6.383 1 98.81 135 ALA B N 1
ATOM 2356 C CA . ALA B 1 135 ? 5.625 2.271 7.727 1 98.81 135 ALA B CA 1
ATOM 2357 C C . ALA B 1 135 ? 5.117 1.301 8.789 1 98.81 135 ALA B C 1
ATOM 2359 O O . ALA B 1 135 ? 5.805 1.027 9.773 1 98.81 135 ALA B O 1
ATOM 2360 N N . ARG B 1 136 ? 3.906 0.803 8.594 1 98.44 136 ARG B N 1
ATOM 2361 C CA . ARG B 1 136 ? 3.344 -0.149 9.547 1 98.44 136 ARG B CA 1
ATOM 2362 C C . ARG B 1 136 ? 4.211 -1.399 9.648 1 98.44 136 ARG B C 1
ATOM 2364 O O . ARG B 1 136 ? 4.449 -1.908 10.75 1 98.44 136 ARG B O 1
ATOM 2371 N N . ALA B 1 137 ? 4.656 -1.892 8.5 1 98.69 137 ALA B N 1
ATOM 2372 C CA . ALA B 1 137 ? 5.527 -3.062 8.477 1 98.69 137 ALA B CA 1
ATOM 2373 C C . ALA B 1 137 ? 6.805 -2.811 9.273 1 98.69 137 ALA B C 1
ATOM 2375 O O . ALA B 1 137 ? 7.25 -3.674 10.039 1 98.69 137 ALA B O 1
ATOM 2376 N N . LEU B 1 138 ? 7.348 -1.665 9.133 1 98.69 138 LEU B N 1
ATOM 2377 C CA . LEU B 1 138 ? 8.625 -1.341 9.758 1 98.69 138 LEU B CA 1
ATOM 2378 C C . LEU B 1 138 ? 8.445 -1.086 11.258 1 98.69 138 LEU B C 1
ATOM 2380 O O . LEU B 1 138 ? 9.25 -1.54 12.07 1 98.69 138 LEU B O 1
ATOM 2384 N N . VAL B 1 139 ? 7.406 -0.368 11.602 1 98 139 VAL B N 1
ATOM 2385 C CA . VAL B 1 139 ? 7.164 -0.035 13 1 98 139 VAL B CA 1
ATOM 2386 C C . VAL B 1 139 ? 6.961 -1.315 13.812 1 98 139 VAL B C 1
ATOM 2388 O O . VAL B 1 139 ? 7.465 -1.436 14.93 1 98 139 VAL B O 1
ATOM 2391 N N . GLU B 1 140 ? 6.289 -2.266 13.211 1 97.31 140 GLU B N 1
ATOM 2392 C CA . GLU B 1 140 ? 5.91 -3.477 13.938 1 97.31 140 GLU B CA 1
ATOM 2393 C C . GLU B 1 140 ? 7.062 -4.477 13.977 1 97.31 140 GLU B C 1
ATOM 2395 O O . GLU B 1 140 ? 7.09 -5.363 14.836 1 97.31 140 GLU B O 1
ATOM 2400 N N . ASN B 1 141 ? 8.07 -4.293 13.141 1 98.12 141 ASN B N 1
ATOM 2401 C CA . ASN B 1 141 ? 8.977 -5.422 12.984 1 98.12 141 ASN B CA 1
ATOM 2402 C C . ASN B 1 141 ? 10.438 -4.98 13.055 1 98.12 141 ASN B C 1
ATOM 2404 O O . ASN B 1 141 ? 11.344 -5.766 12.758 1 98.12 141 ASN B O 1
ATOM 2408 N N . THR B 1 142 ? 10.695 -3.703 13.32 1 98.25 142 THR B N 1
ATOM 2409 C CA . THR B 1 142 ? 12.062 -3.209 13.43 1 98.25 142 THR B CA 1
ATOM 2410 C C . THR B 1 142 ? 12.211 -2.254 14.609 1 98.25 142 THR B C 1
ATOM 2412 O O . THR B 1 142 ? 11.211 -1.879 15.234 1 98.25 142 THR B O 1
ATOM 2415 N N . ASP B 1 143 ? 13.461 -1.868 14.898 1 97.69 143 ASP B N 1
ATOM 2416 C CA . ASP B 1 143 ? 13.758 -0.854 15.906 1 97.69 143 ASP B CA 1
ATOM 2417 C C . ASP B 1 143 ? 14.234 0.442 15.258 1 97.69 143 ASP B C 1
ATOM 2419 O O . ASP B 1 143 ? 14.969 1.218 15.875 1 97.69 143 ASP B O 1
ATOM 2423 N N . LEU B 1 144 ? 13.883 0.578 13.977 1 98.31 144 LEU B N 1
ATOM 2424 C CA . LEU B 1 144 ? 14.297 1.776 13.25 1 98.31 144 LEU B CA 1
ATOM 2425 C C . LEU B 1 144 ? 13.719 3.029 13.906 1 98.31 144 LEU B C 1
ATOM 2427 O O . LEU B 1 144 ? 12.641 2.982 14.5 1 98.31 144 LEU B O 1
ATOM 2431 N N . SER B 1 145 ? 14.43 4.102 13.773 1 98.19 145 SER B N 1
ATOM 2432 C CA . SER B 1 145 ? 13.938 5.383 14.266 1 98.19 145 SER B CA 1
ATOM 2433 C C . SER B 1 145 ? 12.758 5.879 13.438 1 98.19 145 SER B C 1
ATOM 2435 O O . SER B 1 145 ? 12.531 5.406 12.32 1 98.19 145 SER B O 1
ATOM 2437 N N . ALA B 1 146 ? 12.062 6.828 13.969 1 98.38 146 ALA B N 1
ATOM 2438 C CA . ALA B 1 146 ? 10.953 7.438 13.234 1 98.38 146 ALA B CA 1
ATOM 2439 C C . ALA B 1 146 ? 11.422 8.016 11.906 1 98.38 146 ALA B C 1
ATOM 2441 O O . ALA B 1 146 ? 10.75 7.859 10.883 1 98.38 146 ALA B O 1
ATOM 2442 N N . ARG B 1 147 ? 12.523 8.633 11.969 1 98.44 147 ARG B N 1
ATOM 2443 C CA . ARG B 1 147 ? 13.047 9.258 10.758 1 98.44 147 ARG B CA 1
ATOM 2444 C C . ARG B 1 147 ? 13.383 8.211 9.703 1 98.44 147 ARG B C 1
ATOM 2446 O O . ARG B 1 147 ? 13.047 8.375 8.523 1 98.44 147 ARG B O 1
ATOM 2453 N N . GLU B 1 148 ? 14.07 7.164 10.109 1 98.62 148 GLU B N 1
ATOM 2454 C CA . GLU B 1 148 ? 14.414 6.094 9.18 1 98.62 148 GLU B CA 1
ATOM 2455 C C . GLU B 1 148 ? 13.164 5.473 8.57 1 98.62 148 GLU B C 1
ATOM 2457 O O . GLU B 1 148 ? 13.133 5.168 7.371 1 98.62 148 GLU B O 1
ATOM 2462 N N . ILE B 1 149 ? 12.18 5.285 9.414 1 98.75 149 ILE B N 1
ATOM 2463 C CA . ILE B 1 149 ? 10.938 4.684 8.945 1 98.75 149 ILE B CA 1
ATOM 2464 C C . ILE B 1 149 ? 10.281 5.598 7.906 1 98.75 149 ILE B C 1
ATOM 2466 O O . ILE B 1 149 ? 9.844 5.133 6.852 1 98.75 149 ILE B O 1
ATOM 2470 N N . VAL B 1 150 ? 10.273 6.855 8.141 1 98.81 150 VAL B N 1
ATOM 2471 C CA . VAL B 1 150 ? 9.68 7.816 7.215 1 98.81 150 VAL B CA 1
ATOM 2472 C C . VAL B 1 150 ? 10.453 7.801 5.898 1 98.81 150 VAL B C 1
ATOM 2474 O O . VAL B 1 150 ? 9.852 7.73 4.82 1 98.81 150 VAL B O 1
ATOM 2477 N N . GLU B 1 151 ? 11.703 7.836 5.977 1 98.62 151 GLU B N 1
ATOM 2478 C CA . GLU B 1 151 ? 12.539 7.844 4.781 1 98.62 151 GLU B CA 1
ATOM 2479 C C . GLU B 1 151 ? 12.305 6.598 3.932 1 98.62 151 GLU B C 1
ATOM 2481 O O . GLU B 1 151 ? 12.109 6.699 2.719 1 98.62 151 GLU B O 1
ATOM 2486 N N . LYS B 1 152 ? 12.352 5.48 4.555 1 98.69 152 LYS B N 1
ATOM 2487 C CA . LYS B 1 152 ? 12.203 4.215 3.846 1 98.69 152 LYS B CA 1
ATOM 2488 C C . LYS B 1 152 ? 10.789 4.059 3.291 1 98.69 152 LYS B C 1
ATOM 2490 O O . LYS B 1 152 ? 10.594 3.486 2.217 1 98.69 152 LYS B O 1
ATOM 2495 N N . SER B 1 153 ? 9.805 4.52 4.062 1 98.75 153 SER B N 1
ATOM 2496 C CA . SER B 1 153 ? 8.414 4.457 3.613 1 98.75 153 SER B CA 1
ATOM 2497 C C . SER B 1 153 ? 8.195 5.312 2.371 1 98.75 153 SER B C 1
ATOM 2499 O O . SER B 1 153 ? 7.5 4.902 1.44 1 98.75 153 SER B O 1
ATOM 2501 N N . LEU B 1 154 ? 8.797 6.441 2.344 1 98.38 154 LEU B N 1
ATOM 2502 C CA . LEU B 1 154 ? 8.672 7.332 1.196 1 98.38 154 LEU B CA 1
ATOM 2503 C C . LEU B 1 154 ? 9.367 6.75 -0.026 1 98.38 154 LEU B C 1
ATOM 2505 O O . LEU B 1 154 ? 8.883 6.883 -1.15 1 98.38 154 LEU B O 1
ATOM 2509 N N . LYS B 1 155 ? 10.492 6.219 0.174 1 98 155 LYS B N 1
ATOM 2510 C CA . LYS B 1 155 ? 11.211 5.59 -0.928 1 98 155 LYS B CA 1
ATOM 2511 C C . LYS B 1 155 ? 10.391 4.469 -1.556 1 98 155 LYS B C 1
ATOM 2513 O O . LYS B 1 155 ? 10.266 4.391 -2.779 1 98 155 LYS B O 1
ATOM 2518 N N . ILE B 1 156 ? 9.859 3.656 -0.725 1 98 156 ILE B N 1
ATOM 2519 C CA . ILE B 1 156 ? 9.078 2.525 -1.205 1 98 156 ILE B CA 1
ATOM 2520 C C . ILE B 1 156 ? 7.836 3.031 -1.94 1 98 156 ILE B C 1
ATOM 2522 O O . ILE B 1 156 ? 7.5 2.535 -3.018 1 98 156 ILE B O 1
ATOM 2526 N N . ALA B 1 157 ? 7.156 4.027 -1.322 1 97.5 157 ALA B N 1
ATOM 2527 C CA . ALA B 1 157 ? 6 4.625 -1.989 1 97.5 157 ALA B CA 1
ATOM 2528 C C . ALA B 1 157 ? 6.391 5.199 -3.348 1 97.5 157 ALA B C 1
ATOM 2530 O O . ALA B 1 157 ? 5.633 5.086 -4.316 1 97.5 157 ALA B O 1
ATOM 2531 N N . GLY B 1 158 ? 7.531 5.785 -3.422 1 95.62 158 GLY B N 1
ATOM 2532 C CA . GLY B 1 158 ? 8 6.379 -4.664 1 95.62 158 GLY B CA 1
ATOM 2533 C C . GLY B 1 158 ? 8.289 5.355 -5.746 1 95.62 158 GLY B C 1
ATOM 2534 O O . GLY B 1 158 ? 8.156 5.652 -6.934 1 95.62 158 GLY B O 1
ATOM 2535 N N . ASP B 1 159 ? 8.656 4.176 -5.387 1 94.56 159 ASP B N 1
ATOM 2536 C CA . ASP B 1 159 ? 8.93 3.092 -6.324 1 94.56 159 ASP B CA 1
ATOM 2537 C C . ASP B 1 159 ? 7.633 2.498 -6.875 1 94.56 159 ASP B C 1
ATOM 2539 O O . ASP B 1 159 ? 7.641 1.825 -7.906 1 94.56 159 ASP B O 1
ATOM 2543 N N . ILE B 1 160 ? 6.57 2.758 -6.184 1 93.56 160 ILE B N 1
ATOM 2544 C CA . ILE B 1 160 ? 5.316 2.096 -6.535 1 93.56 160 ILE B CA 1
ATOM 2545 C C . ILE B 1 160 ? 4.367 3.102 -7.18 1 93.56 160 ILE B C 1
ATOM 2547 O O . ILE B 1 160 ? 3.746 2.811 -8.203 1 93.56 160 ILE B O 1
ATOM 2551 N N . CYS B 1 161 ? 4.336 4.285 -6.656 1 92.81 161 CYS B N 1
ATOM 2552 C CA . CYS B 1 161 ? 3.377 5.301 -7.078 1 92.81 161 CYS B CA 1
ATOM 2553 C C . CYS B 1 161 ? 3.986 6.223 -8.125 1 92.81 161 CYS B C 1
ATOM 2555 O O . CYS B 1 161 ? 4.941 6.949 -7.84 1 92.81 161 CYS B O 1
ATOM 2557 N N . VAL B 1 162 ? 3.359 6.328 -9.266 1 87.88 162 VAL B N 1
ATOM 2558 C CA . VAL B 1 162 ? 3.918 7.09 -10.375 1 87.88 162 VAL B CA 1
ATOM 2559 C C . VAL B 1 162 ? 3.854 8.586 -10.062 1 87.88 162 VAL B C 1
ATOM 2561 O O . VAL B 1 162 ? 4.531 9.391 -10.703 1 87.88 162 VAL B O 1
ATOM 2564 N N . PHE B 1 163 ? 3.105 8.969 -9.094 1 88.94 163 PHE B N 1
ATOM 2565 C CA . PHE B 1 163 ? 2.959 10.383 -8.766 1 88.94 163 PHE B CA 1
ATOM 2566 C C . PHE B 1 163 ? 3.824 10.758 -7.57 1 88.94 163 PHE B C 1
ATOM 2568 O O . PHE B 1 163 ? 3.676 11.844 -7.004 1 88.94 163 PHE B O 1
ATOM 2575 N N . THR B 1 164 ? 4.641 9.891 -7.09 1 90.06 164 THR B N 1
ATOM 2576 C CA . THR B 1 164 ? 5.539 10.102 -5.961 1 90.06 164 THR B CA 1
ATOM 2577 C C . THR B 1 164 ? 6.996 9.977 -6.398 1 90.06 164 THR B C 1
ATOM 2579 O O . THR B 1 164 ? 7.391 8.961 -6.977 1 90.06 164 THR B O 1
ATOM 2582 N N . ASN B 1 165 ? 7.773 11.016 -6.133 1 91.31 165 ASN B N 1
ATOM 2583 C CA . ASN B 1 165 ? 9.172 10.906 -6.531 1 91.31 165 ASN B CA 1
ATOM 2584 C C . ASN B 1 165 ? 10.078 10.672 -5.328 1 91.31 165 ASN B C 1
ATOM 2586 O O . ASN B 1 165 ? 9.602 10.422 -4.223 1 91.31 165 ASN B O 1
ATOM 2590 N N . LEU B 1 166 ? 11.336 10.648 -5.582 1 93.25 166 LEU B N 1
ATOM 2591 C CA . LEU B 1 166 ? 12.273 10.219 -4.551 1 93.25 166 LEU B CA 1
ATOM 2592 C C . LEU B 1 166 ? 12.969 11.422 -3.922 1 93.25 166 LEU B C 1
ATOM 2594 O O . LEU B 1 166 ? 13.953 11.258 -3.193 1 93.25 166 LEU B O 1
ATOM 2598 N N . THR B 1 167 ? 12.492 12.672 -4.195 1 94.25 167 THR B N 1
ATOM 2599 C CA . THR B 1 167 ? 12.977 13.867 -3.514 1 94.25 167 THR B CA 1
ATOM 2600 C C . THR B 1 167 ? 12.133 14.164 -2.277 1 94.25 167 THR B C 1
ATOM 2602 O O . THR B 1 167 ? 10.969 14.562 -2.393 1 94.25 167 THR B O 1
ATOM 2605 N N . HIS B 1 168 ? 12.859 14.086 -1.171 1 96.75 168 HIS B N 1
ATOM 2606 C CA . HIS B 1 168 ? 12.078 14.117 0.059 1 96.75 168 HIS B CA 1
ATOM 2607 C C . HIS B 1 168 ? 12.391 15.367 0.878 1 96.75 168 HIS B C 1
ATOM 2609 O O . HIS B 1 168 ? 13.531 15.844 0.886 1 96.75 168 HIS B O 1
ATOM 2615 N N . THR B 1 169 ? 11.422 15.922 1.535 1 97.5 169 THR B N 1
ATOM 2616 C CA . THR B 1 169 ? 11.539 16.859 2.641 1 97.5 169 THR B CA 1
ATOM 2617 C C . THR B 1 169 ? 11.07 16.234 3.947 1 97.5 169 THR B C 1
ATOM 2619 O O . THR B 1 169 ? 9.953 15.727 4.031 1 97.5 169 THR B O 1
ATOM 2622 N N . ILE B 1 170 ? 11.953 16.297 4.945 1 98.25 170 ILE B N 1
ATOM 2623 C CA . ILE B 1 170 ? 11.633 15.633 6.207 1 98.25 170 ILE B CA 1
ATOM 2624 C C . ILE B 1 170 ? 11.891 16.594 7.371 1 98.25 170 ILE B C 1
ATOM 2626 O O . ILE B 1 170 ? 12.938 17.234 7.438 1 98.25 170 ILE B O 1
ATOM 2630 N N . GLU B 1 171 ? 10.93 16.734 8.219 1 98.38 171 GLU B N 1
ATOM 2631 C CA . GLU B 1 171 ? 11.023 17.531 9.438 1 98.38 171 GLU B CA 1
ATOM 2632 C C . GLU B 1 171 ? 10.781 16.672 10.672 1 98.38 171 GLU B C 1
ATOM 2634 O O . GLU B 1 171 ? 10.023 15.695 10.617 1 98.38 171 GLU B O 1
ATOM 2639 N N . GLU B 1 172 ? 11.414 17.062 11.766 1 98.25 172 GLU B N 1
ATOM 2640 C CA . GLU B 1 172 ? 11.305 16.234 12.969 1 98.25 172 GLU B CA 1
ATOM 2641 C C . GLU B 1 172 ? 11.266 17.109 14.227 1 98.25 172 GLU B C 1
ATOM 2643 O O . GLU B 1 172 ? 11.82 18.203 14.25 1 98.25 172 GLU B O 1
ATOM 2648 N N . LEU B 1 173 ? 10.516 16.641 15.203 1 97.31 173 LEU B N 1
ATOM 2649 C CA . LEU B 1 173 ? 10.5 17.188 16.547 1 97.31 173 LEU B CA 1
ATOM 2650 C C . LEU B 1 173 ? 10.859 16.125 17.578 1 97.31 173 LEU B C 1
ATOM 2652 O O . LEU B 1 173 ? 10.461 14.969 17.438 1 97.31 173 LEU B O 1
ATOM 2656 N N . SER B 1 174 ? 11.734 16.484 18.547 1 89.25 174 SER B N 1
ATOM 2657 C CA . SER B 1 174 ? 12.055 15.609 19.672 1 89.25 174 SER B CA 1
ATOM 2658 C C . SER B 1 174 ? 11.477 16.141 20.969 1 89.25 174 SER B C 1
ATOM 2660 O O . SER B 1 174 ? 11.336 17.359 21.141 1 89.25 174 SER B O 1
ATOM 2662 N N . GLU B 1 175 ? 11.008 15.219 21.859 1 74.06 175 GLU B N 1
ATOM 2663 C CA . GLU B 1 175 ? 10.578 15.656 23.172 1 74.06 175 GLU B CA 1
ATOM 2664 C C . GLU B 1 175 ? 11.727 16.312 23.938 1 74.06 175 GLU B C 1
ATOM 2666 O O . GLU B 1 175 ? 12.898 15.992 23.703 1 74.06 175 GLU B O 1
#

Secondary structure (DSSP, 8-state):
--EEEEEEETTEEEEEE---EEETTEEEES----EEEETTTTEEEEEEE-HHHHHHHHHHHHHHHHHTTT-HHHHHHHHHHHHHH-HHHHT--EEEEEE-SS-EEEE-TTS-EE---TT-EEEEETTHHHHHHHHHHHHHH----HHHHHHHHHHHHHHH-TT--S--EEEEEE-/--EEEEEEETTEEEEEE---EEETTEEEES----EEEETTTTEEEEEEE-HHHHHHHHHHHHHHHHHTTT-HHHHHHHHHHHHHH-TTGGG--EEEEEE-SS-EEEE-TTS-EE---TT-EEEEETTHHHHHHHHHHHHHH----HHHHHHHHHHHHHHH-TT--S--EEEEEE-

Organism: Histophilus somni (strain 129Pt) (NCBI:txid205914)

Solvent-accessible surface area (backbone atoms only — not comparable to full-atom values): 17465 Å² total; per-residue (Å²): 67,22,29,25,39,34,30,46,44,96,63,28,35,22,40,30,19,30,5,34,36,47,58,84,96,37,80,75,41,62,72,47,77,41,46,50,67,37,78,92,66,56,29,44,35,33,47,24,53,42,66,72,45,38,53,52,49,50,52,55,43,46,50,33,22,61,76,47,74,57,41,59,70,61,20,51,50,52,47,19,52,46,27,61,70,34,75,74,49,51,68,41,53,35,34,35,39,41,30,42,88,86,49,54,36,35,42,41,53,81,28,44,77,44,70,52,60,93,74,36,50,47,53,40,43,78,23,4,63,29,22,42,30,12,33,52,40,38,65,76,64,45,86,68,50,31,60,56,39,43,52,52,12,44,45,51,15,25,76,69,26,91,53,25,39,83,36,72,40,76,50,75,49,70,110,70,23,28,25,39,34,32,46,44,96,61,27,36,23,42,31,18,28,5,36,37,48,58,85,97,38,78,75,39,63,74,47,76,40,45,50,66,37,79,91,66,55,28,44,35,32,45,26,55,42,67,71,44,40,54,52,49,49,52,54,44,47,51,34,23,60,77,49,74,60,40,60,68,62,21,51,50,51,47,20,52,47,27,62,70,34,74,75,50,52,66,42,50,35,33,36,40,41,32,41,90,84,50,56,36,36,41,42,54,81,28,44,77,45,70,53,61,94,74,36,51,47,52,41,43,77,22,5,64,28,22,42,29,13,31,53,40,38,65,77,64,45,86,68,50,34,59,55,38,44,53,53,12,42,47,52,14,24,75,71,26,93,53,25,38,81,38,73,41,74,49,76,48,72,109

Sequence (350 aa):
MTTIVSVRRKGQVVVGGDGQVSLGNTVMKGNARKVRRLYNGKVLTGFAGGTADAFTLFELFERKLEMHQGHLLKSAVELAKEWRTDRALRRLEAMLIVADKTESLIITGNGDVVQPEEDQILAIGSGGNYALSAARALVENTDLSAREIVEKSLKIAGDICVFTNLTHTIEELSEMTTIVSVRRKGQVVVGGDGQVSLGNTVMKGNARKVRRLYNGKVLTGFAGGTADAFTLFELFERKLEMHQGHLLKSAVELAKEWRTDRALRRLEAMLIVADKTESLIITGNGDVVQPEEDQILAIGSGGNYALSAARALVENTDLSAREIVEKSLKIAGDICVFTNLTHTIEELSE

Foldseek 3Di:
DWKWKWADDPLKIKIKIFAFDDDVLRTPTGAHDQWDAADVRQKIKGKADDPVLSVVLRVQLNVLCVVVVNPNVRSLLVSLVCLQPPPVNLPRAMKMWMDGSPAIWIQHSNSDIDGDDPRRMFMDYPLGVQLVVQLVVDSVPHPDDRVVSNLVSLVRSCVPGVRGHNHMDMDMDGD/DWKWKWADDDLKIKIKIFAFDDDVLRTPTGAHDQWDAADVRQKIKGKADDPVLVVVLRVQLNVLCVVVVNPNVRSLLVSLVCLQPPPVNLPRAMKMWMDGSPAIWIQHSNSDIDGDDPRRMFMDYPLGVQLVVQLVVDSVPHPDDRVVSNLVSLVRSCVPGVRGHNHMDMDMDGD

pLDDT: mean 94.73, std 5.28, range [68.25, 98.88]

Radius of gyration: 22.45 Å; Cα contacts (8 Å, |Δi|>4): 900; chains: 2; bounding box: 38×65×53 Å